Protein AF-A0AAN4ZAW4-F1 (afdb_monomer)

Structure (mmCIF, N/CA/C/O backbone):
data_AF-A0AAN4ZAW4-F1
#
_entry.id   AF-A0AAN4ZAW4-F1
#
loop_
_atom_site.group_PDB
_atom_site.id
_atom_site.type_symbol
_atom_site.label_atom_id
_atom_site.label_alt_id
_atom_site.label_comp_id
_atom_site.label_asym_id
_atom_site.label_entity_id
_atom_site.label_seq_id
_atom_site.pdbx_PDB_ins_code
_atom_site.Cartn_x
_atom_site.Cartn_y
_atom_site.Cartn_z
_atom_site.occupancy
_atom_site.B_iso_or_equiv
_atom_site.auth_seq_id
_atom_site.auth_comp_id
_atom_site.auth_asym_id
_atom_site.auth_atom_id
_atom_site.pdbx_PDB_model_num
ATOM 1 N N . MET A 1 1 ? -42.527 35.647 -15.183 1.00 44.69 1 MET A N 1
ATOM 2 C CA . MET A 1 1 ? -41.341 34.868 -14.771 1.00 44.69 1 MET A CA 1
ATOM 3 C C . MET A 1 1 ? -41.729 34.103 -13.521 1.00 44.69 1 MET A C 1
ATOM 5 O O . MET A 1 1 ? -42.212 34.762 -12.609 1.00 44.69 1 MET A O 1
ATOM 9 N N . PRO A 1 2 ? -41.640 32.764 -13.488 1.00 45.84 2 PRO A N 1
ATOM 10 C CA . PRO A 1 2 ? -41.900 32.034 -12.256 1.00 45.84 2 PRO A CA 1
ATOM 11 C C . PRO A 1 2 ? -40.773 32.359 -11.272 1.00 45.84 2 PRO A C 1
ATOM 13 O O . PRO A 1 2 ? -39.597 32.277 -11.628 1.00 45.84 2 PRO A O 1
ATOM 16 N N . SER A 1 3 ? -41.139 32.808 -10.074 1.00 51.12 3 SER A N 1
ATOM 17 C CA . SER A 1 3 ? -40.213 32.979 -8.961 1.00 51.12 3 SER A CA 1
ATOM 18 C C . SER A 1 3 ? -39.580 31.628 -8.660 1.00 51.12 3 SER A C 1
ATOM 20 O O . SER A 1 3 ? -40.294 30.649 -8.451 1.00 51.12 3 SER A O 1
ATOM 22 N N . THR A 1 4 ? -38.253 31.559 -8.664 1.00 52.75 4 THR A N 1
ATOM 23 C CA . THR A 1 4 ? -37.522 30.433 -8.085 1.00 52.75 4 THR A CA 1
ATOM 24 C C . THR A 1 4 ? -37.830 30.422 -6.595 1.00 52.75 4 THR A C 1
ATOM 26 O O . THR A 1 4 ? -37.208 31.150 -5.828 1.00 52.75 4 THR A O 1
ATOM 29 N N . GLU A 1 5 ? -38.858 29.674 -6.197 1.00 60.88 5 GLU A N 1
ATOM 30 C CA . GLU A 1 5 ? -39.039 29.300 -4.802 1.00 60.88 5 GLU A CA 1
ATOM 31 C C . GLU A 1 5 ? -37.790 28.524 -4.393 1.00 60.88 5 GLU A C 1
ATOM 33 O O . GLU A 1 5 ? -37.506 27.447 -4.923 1.00 60.88 5 GLU A O 1
ATOM 38 N N . ASP A 1 6 ? -37.002 29.127 -3.504 1.00 54.19 6 ASP A N 1
ATOM 39 C CA . ASP A 1 6 ? -35.835 28.491 -2.917 1.00 54.19 6 ASP A CA 1
ATOM 40 C C . ASP A 1 6 ? -36.278 27.171 -2.284 1.00 54.19 6 ASP A C 1
ATOM 42 O O . ASP A 1 6 ? -37.089 27.137 -1.354 1.00 54.19 6 ASP A O 1
ATOM 46 N N . LEU A 1 7 ? -35.751 26.071 -2.820 1.00 55.75 7 LEU A N 1
ATOM 47 C CA . LEU A 1 7 ? -35.945 24.720 -2.309 1.00 55.75 7 LEU A CA 1
ATOM 48 C C . LEU A 1 7 ? -35.395 24.651 -0.878 1.00 55.75 7 LEU A C 1
ATOM 50 O O . LEU A 1 7 ? -34.218 24.382 -0.645 1.00 55.75 7 LEU A O 1
ATOM 54 N N . ASN A 1 8 ? -36.261 24.928 0.094 1.00 70.44 8 ASN A N 1
ATOM 55 C CA . ASN A 1 8 ? -35.941 24.865 1.507 1.00 70.44 8 ASN A CA 1
ATOM 56 C C . ASN A 1 8 ? -36.267 23.463 2.029 1.00 70.44 8 ASN A C 1
ATOM 58 O O . ASN A 1 8 ? -37.417 23.026 1.980 1.00 70.44 8 ASN A O 1
ATOM 62 N N . ILE A 1 9 ? -35.256 22.768 2.557 1.00 66.12 9 ILE A N 1
ATOM 63 C CA . ILE A 1 9 ? -35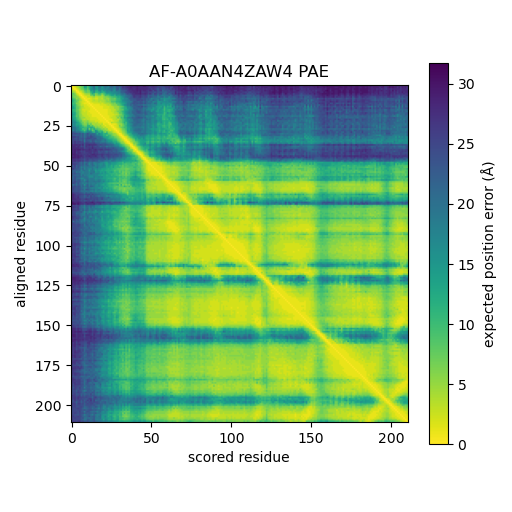.385 21.424 3.148 1.00 66.12 9 ILE A CA 1
ATOM 64 C C . ILE A 1 9 ? -36.495 21.358 4.205 1.00 66.12 9 ILE A C 1
ATOM 66 O O . ILE A 1 9 ? -37.109 20.309 4.378 1.00 66.12 9 ILE A O 1
ATOM 70 N N . LEU A 1 10 ? -36.788 22.475 4.876 1.00 66.94 10 LEU A N 1
ATOM 71 C CA . LEU A 1 10 ? -37.832 22.563 5.897 1.00 66.94 10 LEU A CA 1
ATOM 72 C C . LEU A 1 10 ? -39.255 22.356 5.349 1.00 66.94 10 LEU A C 1
ATOM 74 O O .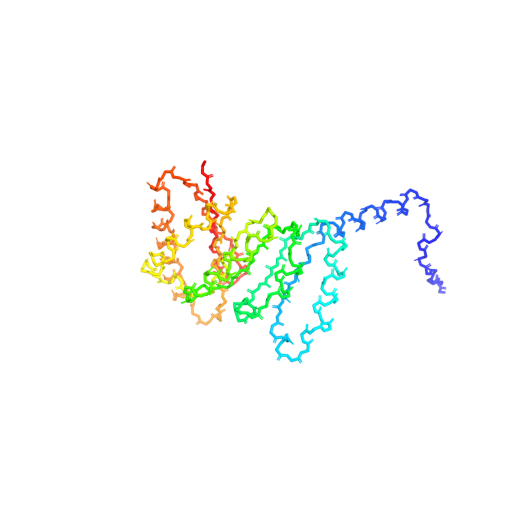 LEU A 1 10 ? -40.148 22.027 6.124 1.00 66.94 10 LEU A O 1
ATOM 78 N N . ASN A 1 11 ? -39.463 22.510 4.038 1.00 82.06 11 ASN A N 1
ATOM 79 C CA . ASN A 1 11 ? -40.760 22.317 3.384 1.00 82.06 11 ASN A CA 1
ATOM 80 C C . ASN A 1 11 ? -40.937 20.902 2.805 1.00 82.06 11 ASN A C 1
ATOM 82 O O . ASN A 1 11 ? -41.973 20.607 2.209 1.00 82.06 11 ASN A O 1
ATOM 86 N N . LEU A 1 12 ? -39.934 20.028 2.941 1.00 77.81 12 LEU A N 1
ATOM 87 C CA . LEU A 1 12 ? -40.012 18.660 2.439 1.00 77.81 12 LEU A CA 1
ATOM 88 C C . LEU A 1 12 ? -40.743 17.743 3.438 1.00 77.81 12 LEU A C 1
ATOM 90 O O . LEU A 1 12 ? -40.578 17.894 4.651 1.00 77.81 12 LEU A O 1
ATOM 94 N N . PRO A 1 13 ? -41.504 16.744 2.951 1.00 86.94 13 PRO A N 1
ATOM 95 C CA . PRO A 1 13 ? -42.050 15.678 3.785 1.00 86.94 13 PRO A CA 1
ATOM 96 C C . PRO A 1 13 ? -40.977 14.994 4.646 1.00 86.94 13 PRO A C 1
ATOM 98 O O . PRO A 1 13 ? -39.839 14.790 4.218 1.00 86.94 13 PRO A O 1
ATOM 101 N N . HIS A 1 14 ? -41.337 14.634 5.880 1.00 73.88 14 HIS A N 1
ATOM 102 C CA . HIS A 1 14 ? -40.394 14.131 6.885 1.00 73.88 14 HIS A CA 1
ATOM 103 C C . HIS A 1 14 ? -39.655 12.851 6.445 1.00 73.88 14 HIS A C 1
ATOM 105 O O . HIS A 1 14 ? -38.499 12.631 6.802 1.00 73.88 14 HIS A O 1
ATOM 111 N N . ASP A 1 15 ? -40.308 11.972 5.699 1.00 78.94 15 ASP A N 1
ATOM 112 C CA . ASP A 1 15 ? -39.722 10.771 5.099 1.00 78.94 15 ASP A CA 1
ATOM 113 C C . ASP A 1 15 ? -38.664 11.105 4.036 1.00 78.94 15 ASP A C 1
ATOM 115 O O . ASP A 1 15 ? -37.599 10.482 4.017 1.00 78.94 15 ASP A O 1
ATOM 119 N N . ILE A 1 16 ? -38.892 12.144 3.227 1.00 77.06 16 ILE A N 1
ATOM 120 C CA . ILE A 1 16 ? -37.905 12.663 2.273 1.00 77.06 16 ILE A CA 1
ATOM 121 C C . ILE A 1 16 ? -36.723 13.298 3.011 1.00 77.06 16 ILE A C 1
ATOM 123 O O . ILE A 1 16 ? -35.578 12.985 2.691 1.00 77.06 16 ILE A O 1
ATOM 127 N N . VAL A 1 17 ? -36.965 14.114 4.042 1.00 72.56 17 VAL A N 1
ATOM 128 C CA . VAL A 1 17 ? -35.890 14.686 4.876 1.00 72.56 17 VAL A CA 1
ATOM 129 C C . VAL A 1 17 ? -35.070 13.578 5.536 1.00 72.56 17 VAL A C 1
ATOM 131 O O . VAL A 1 17 ? -33.844 13.610 5.475 1.00 72.56 17 VAL A O 1
ATOM 134 N N . ARG A 1 18 ? -35.724 12.556 6.104 1.00 71.00 18 ARG A N 1
ATOM 135 C CA . ARG A 1 18 ? -35.048 11.398 6.704 1.00 71.00 18 ARG A CA 1
ATOM 136 C C . ARG A 1 18 ? -34.210 10.651 5.672 1.00 71.00 18 ARG A C 1
ATOM 138 O O . ARG A 1 18 ? -33.079 10.307 5.978 1.00 71.00 18 ARG A O 1
ATOM 145 N N . THR A 1 19 ? -34.719 10.458 4.459 1.00 78.00 19 THR A N 1
ATOM 146 C CA . THR A 1 19 ? -33.974 9.809 3.370 1.00 78.00 19 THR A CA 1
ATOM 147 C C . THR A 1 19 ? -32.776 10.652 2.937 1.00 78.00 19 THR A C 1
ATOM 149 O O . THR A 1 19 ? -31.690 10.116 2.779 1.00 78.00 19 THR A O 1
ATOM 152 N N . ILE A 1 20 ? -32.916 11.975 2.810 1.00 73.31 20 ILE A N 1
ATOM 153 C CA . ILE A 1 20 ? -31.801 12.883 2.487 1.00 73.31 20 ILE A CA 1
ATOM 154 C C . ILE A 1 20 ? -30.751 12.874 3.599 1.00 73.31 20 ILE A C 1
ATOM 156 O O . ILE A 1 20 ? -29.560 12.822 3.305 1.00 73.31 20 ILE A O 1
ATOM 160 N N . MET A 1 21 ? -31.169 12.902 4.867 1.00 71.69 21 MET A N 1
ATOM 161 C CA . MET A 1 21 ? -30.256 12.811 6.007 1.00 71.69 21 MET A CA 1
ATOM 162 C C . MET A 1 21 ? -29.599 11.440 6.094 1.00 71.69 21 MET A C 1
ATOM 164 O O . MET A 1 21 ? -28.421 11.378 6.406 1.00 71.69 21 MET A O 1
ATOM 168 N N . GLN A 1 22 ? -30.317 10.361 5.791 1.00 69.81 22 GLN A N 1
ATOM 169 C CA . GLN A 1 22 ? -29.787 9.005 5.806 1.00 69.81 22 GLN A CA 1
ATOM 170 C C . GLN A 1 22 ? -28.815 8.782 4.649 1.00 69.81 22 GLN A C 1
ATOM 172 O O . GLN A 1 22 ? -27.700 8.358 4.893 1.00 69.81 22 GLN A O 1
ATOM 177 N N . VAL A 1 23 ? -29.162 9.172 3.422 1.00 70.50 23 VAL A N 1
ATOM 178 C CA . VAL A 1 23 ? -28.241 9.166 2.273 1.00 70.50 23 VAL A CA 1
ATOM 179 C C . VAL A 1 23 ? -27.064 10.107 2.524 1.00 70.50 23 VAL A C 1
ATOM 181 O O . VAL A 1 23 ? -25.944 9.814 2.127 1.00 70.50 23 VAL A O 1
ATOM 184 N N . GLY A 1 24 ? -27.292 11.243 3.182 1.00 63.62 24 GLY A N 1
ATOM 185 C CA . GLY A 1 24 ? -26.251 12.174 3.601 1.00 63.62 24 GLY A CA 1
ATOM 186 C C . GLY A 1 24 ? -25.319 11.562 4.641 1.00 63.62 24 GLY A C 1
ATOM 187 O O . GLY A 1 24 ? -24.111 11.679 4.491 1.00 63.62 24 GLY A O 1
ATOM 188 N N . GLN A 1 25 ? -25.861 10.872 5.643 1.00 58.78 25 GLN A N 1
ATOM 189 C CA . GLN A 1 25 ? -25.120 10.192 6.702 1.00 58.78 25 GLN A CA 1
ATOM 190 C C . GLN A 1 25 ? -24.374 8.983 6.153 1.00 58.78 25 GLN A C 1
ATOM 192 O O . GLN A 1 25 ? -23.187 8.870 6.392 1.00 58.78 25 GLN A O 1
ATOM 197 N N . GLU A 1 26 ? -25.009 8.157 5.326 1.00 56.03 26 GLU A N 1
ATOM 198 C CA . GLU A 1 26 ? -24.367 7.076 4.580 1.00 56.03 26 GLU A CA 1
ATOM 199 C C . GLU A 1 26 ? -23.258 7.631 3.685 1.00 56.03 26 GLU A C 1
ATOM 201 O O . GLU A 1 26 ? -22.185 7.049 3.646 1.00 56.03 26 GLU A O 1
ATOM 206 N N . LYS A 1 27 ? -23.447 8.796 3.046 1.00 54.72 27 LYS A N 1
ATOM 207 C CA . LYS A 1 27 ? -22.392 9.494 2.292 1.00 54.72 27 LYS A CA 1
ATOM 208 C C . LYS A 1 27 ? -21.310 10.123 3.167 1.00 54.72 27 LYS A C 1
ATOM 210 O O . LYS A 1 27 ? -20.210 10.323 2.664 1.00 54.72 27 LYS A O 1
ATOM 215 N N . ILE A 1 28 ? -21.602 10.476 4.420 1.00 53.41 28 ILE A N 1
ATOM 216 C CA . ILE A 1 28 ? -20.636 10.972 5.414 1.00 53.41 28 ILE A CA 1
ATOM 217 C C . ILE A 1 28 ? -19.832 9.803 6.000 1.00 53.41 28 ILE A C 1
ATOM 219 O O . ILE A 1 28 ? -18.620 9.902 6.158 1.00 53.41 28 ILE A O 1
ATOM 223 N N . ASP A 1 29 ? -20.481 8.677 6.260 1.00 47.22 29 ASP A N 1
ATOM 224 C CA . ASP A 1 29 ? -19.866 7.445 6.747 1.00 47.22 29 ASP A CA 1
ATOM 225 C C . ASP A 1 29 ? -19.080 6.755 5.621 1.00 47.22 29 ASP A C 1
ATOM 227 O O . ASP A 1 29 ? -18.023 6.172 5.852 1.00 47.22 29 ASP A O 1
ATOM 231 N N . SER A 1 30 ? -19.550 6.887 4.377 1.00 43.59 30 SER A N 1
ATOM 232 C CA . SER A 1 30 ? -18.850 6.497 3.154 1.00 43.59 30 SER A CA 1
ATOM 233 C C . SER A 1 30 ? -18.041 7.643 2.551 1.00 43.59 30 SER A C 1
ATOM 235 O O . SER A 1 30 ? -17.613 7.530 1.394 1.00 43.59 30 SER A O 1
ATOM 237 N N . MET A 1 31 ? -17.878 8.777 3.251 1.00 43.69 31 MET A N 1
ATOM 238 C CA . MET A 1 31 ? -17.115 9.884 2.693 1.00 43.69 31 MET A CA 1
ATOM 239 C C . MET A 1 31 ? -15.695 9.364 2.554 1.00 43.69 31 MET A C 1
ATOM 241 O O . MET A 1 31 ? -14.987 9.133 3.536 1.00 43.69 31 MET A O 1
ATOM 245 N N . LYS A 1 32 ? -15.277 9.178 1.300 1.00 45.47 32 LYS A N 1
ATOM 246 C CA . LYS A 1 32 ? -13.875 9.051 0.937 1.00 45.47 32 LYS A CA 1
ATOM 247 C C . LYS A 1 32 ? -13.235 10.387 1.275 1.00 45.47 32 LYS A C 1
ATOM 249 O O . LYS A 1 32 ? -13.068 11.246 0.413 1.00 45.47 32 LYS A O 1
ATOM 254 N N . LEU A 1 33 ? -12.950 10.603 2.555 1.00 48.03 33 LEU A N 1
ATOM 255 C CA . LEU A 1 33 ? -12.058 11.650 2.999 1.00 48.03 33 LEU A CA 1
ATOM 256 C C . LEU A 1 33 ? -10.694 11.253 2.464 1.00 48.03 33 LEU A C 1
ATOM 258 O O . LEU A 1 33 ? -9.911 10.627 3.161 1.00 48.03 33 LEU A O 1
ATOM 262 N N . LEU A 1 34 ? -10.449 11.594 1.199 1.00 46.41 34 LEU A N 1
ATOM 263 C CA . LEU A 1 34 ? -9.122 11.646 0.623 1.00 46.41 34 LEU A CA 1
ATOM 264 C C . LEU A 1 34 ? -8.403 12.764 1.362 1.00 46.41 34 LEU A C 1
ATOM 266 O O . LEU A 1 34 ? -8.394 13.923 0.947 1.00 46.41 34 LEU A O 1
ATOM 270 N N . VAL A 1 35 ? -7.871 12.425 2.530 1.00 54.09 35 VAL A N 1
ATOM 271 C CA . VAL A 1 35 ? -6.981 13.321 3.241 1.00 54.09 35 VAL A CA 1
ATOM 272 C C . VAL A 1 35 ? -5.630 13.149 2.584 1.00 54.09 35 VAL A C 1
ATOM 274 O O . VAL A 1 35 ? -4.836 12.282 2.944 1.00 54.09 35 VAL A O 1
ATOM 277 N N . GLU A 1 36 ? -5.399 13.976 1.571 1.00 51.03 36 GLU A N 1
ATOM 278 C CA . GLU A 1 36 ? -4.051 14.287 1.144 1.00 51.03 36 GLU A CA 1
ATOM 279 C C . GLU A 1 36 ? -3.468 15.201 2.221 1.00 51.03 36 GLU A C 1
ATOM 281 O O . GLU A 1 36 ? -3.716 16.411 2.271 1.00 51.03 36 GLU A O 1
ATOM 286 N N . VAL A 1 37 ? -2.742 14.600 3.160 1.00 53.81 37 VAL A N 1
ATOM 287 C CA . VAL A 1 37 ? -1.866 15.366 4.036 1.00 53.81 37 VAL A CA 1
ATOM 288 C C . VAL A 1 37 ? -0.743 15.823 3.102 1.00 53.81 37 VAL A C 1
ATOM 290 O O . VAL A 1 37 ? 0.165 15.069 2.831 1.00 53.81 37 VAL A O 1
ATOM 293 N N . CYS A 1 38 ? -0.887 16.958 2.414 1.00 40.12 38 CYS A N 1
ATOM 294 C CA . CYS A 1 38 ? 0.161 17.487 1.535 1.00 40.12 38 CYS A CA 1
ATOM 295 C C . CYS A 1 38 ? 0.975 18.541 2.277 1.00 40.12 38 CYS A C 1
ATOM 297 O O . CYS A 1 38 ? 0.374 19.506 2.742 1.00 40.12 38 CYS A O 1
ATOM 299 N N . LYS A 1 39 ? 2.314 18.417 2.264 1.00 38.88 39 LYS A N 1
ATOM 300 C CA . LYS A 1 39 ? 3.437 19.402 2.191 1.00 38.88 39 LYS A CA 1
ATOM 301 C C . LYS A 1 39 ? 3.283 20.843 2.725 1.00 38.88 39 LYS A C 1
ATOM 303 O O . LYS A 1 39 ? 4.272 21.423 3.163 1.00 38.88 39 LYS A O 1
ATOM 308 N N . LYS A 1 40 ? 2.096 21.449 2.736 1.00 37.81 40 LYS A N 1
ATOM 309 C CA . LYS A 1 40 ? 1.771 22.707 3.431 1.00 37.81 40 LYS A CA 1
ATOM 310 C C . LYS A 1 40 ? 1.872 22.618 4.960 1.00 37.81 40 LYS A C 1
ATOM 312 O O . LYS A 1 40 ? 1.817 23.650 5.619 1.00 37.81 40 LYS A O 1
ATOM 317 N N . PHE A 1 41 ? 2.070 21.432 5.536 1.00 44.34 41 PHE A N 1
ATOM 318 C CA . PHE A 1 41 ? 2.288 21.272 6.980 1.00 44.34 41 PHE A CA 1
ATOM 319 C C . PHE A 1 41 ? 3.665 21.759 7.454 1.00 44.34 41 PHE A C 1
ATOM 321 O O . PHE A 1 41 ? 3.876 21.893 8.652 1.00 44.34 41 PHE A O 1
ATOM 328 N N . GLY A 1 42 ? 4.581 22.099 6.541 1.00 39.75 42 GLY A N 1
ATOM 329 C CA . GLY A 1 42 ? 5.919 22.580 6.891 1.00 39.75 42 GLY A CA 1
ATOM 330 C C . GLY A 1 42 ? 6.000 23.977 7.526 1.00 39.75 42 GLY A C 1
ATOM 331 O O . GLY A 1 42 ? 7.112 24.380 7.858 1.00 39.75 42 GLY A O 1
ATOM 332 N N . ARG A 1 43 ? 4.897 24.739 7.679 1.00 41.19 43 ARG A N 1
ATOM 333 C CA . ARG A 1 43 ? 4.934 26.066 8.348 1.00 41.19 43 ARG A CA 1
ATOM 334 C C . ARG A 1 43 ? 3.775 26.416 9.303 1.00 41.19 43 ARG A C 1
ATOM 336 O O . ARG A 1 43 ? 4.015 27.239 10.172 1.00 41.19 43 ARG A O 1
ATOM 343 N N . ASP A 1 44 ? 2.605 25.760 9.239 1.00 41.50 44 ASP A N 1
ATOM 344 C CA . ASP A 1 44 ? 1.412 26.110 10.059 1.00 41.50 44 ASP A CA 1
ATOM 345 C C . ASP A 1 44 ? 0.774 24.902 10.810 1.00 41.50 44 ASP A C 1
ATOM 347 O O . ASP A 1 44 ? -0.449 24.772 10.923 1.00 41.50 44 ASP A O 1
ATOM 351 N N . SER A 1 45 ? 1.578 23.942 11.279 1.00 47.53 45 SER A N 1
ATOM 352 C CA . SER A 1 45 ? 1.150 22.553 11.554 1.00 47.53 45 SER A CA 1
ATOM 353 C C . SER A 1 45 ? 0.200 22.306 12.742 1.00 47.53 45 SER A C 1
ATOM 355 O O . SER A 1 45 ? -0.638 21.407 12.647 1.00 47.53 45 SER A O 1
ATOM 357 N N . LEU A 1 46 ? 0.230 23.084 13.830 1.00 42.81 46 LEU A N 1
ATOM 358 C CA . LEU A 1 46 ? -0.565 22.767 15.038 1.00 42.81 46 LEU A CA 1
ATOM 359 C C . LEU A 1 46 ? -2.063 23.111 14.924 1.00 42.81 46 LEU A C 1
ATOM 361 O O . LEU A 1 46 ? -2.932 22.337 15.349 1.00 42.81 46 LEU A O 1
ATOM 365 N N . GLY A 1 47 ? -2.394 24.249 14.304 1.00 46.81 47 GLY A N 1
ATOM 366 C CA . GLY A 1 47 ? -3.790 24.652 14.081 1.00 46.81 47 GLY A CA 1
ATOM 367 C C . GLY A 1 47 ? -4.522 23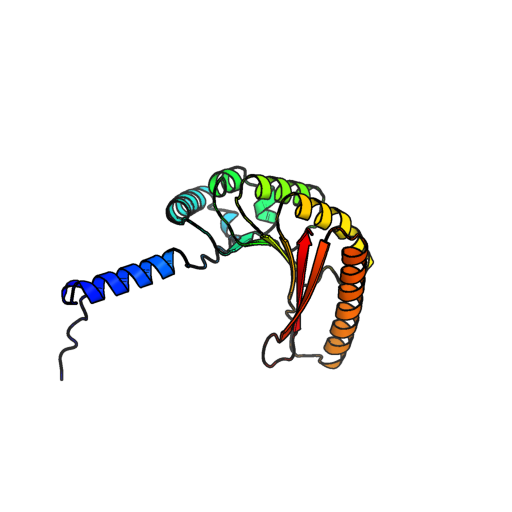.696 13.135 1.00 46.81 47 GLY A C 1
ATOM 368 O O . GLY A 1 47 ? -5.717 23.434 13.286 1.00 46.81 47 GLY A O 1
ATOM 369 N N . ASN A 1 48 ? -3.780 23.105 12.199 1.00 63.75 48 ASN A N 1
ATOM 370 C CA . ASN A 1 48 ? -4.325 22.215 11.187 1.00 63.75 48 ASN A CA 1
ATOM 371 C C . ASN A 1 48 ? -4.543 20.785 11.715 1.00 63.75 48 ASN A C 1
ATOM 373 O O . ASN A 1 48 ? -5.573 20.183 11.416 1.00 63.75 48 ASN A O 1
ATOM 377 N N . LEU A 1 49 ? -3.659 20.272 12.580 1.00 66.69 49 LEU A N 1
ATOM 378 C CA . LEU A 1 49 ? -3.832 18.960 13.223 1.00 66.69 49 LEU A CA 1
ATOM 379 C C . LEU A 1 49 ? -4.982 18.937 14.230 1.00 66.69 49 LEU A C 1
ATOM 381 O O . LEU A 1 49 ? -5.732 17.964 14.284 1.00 66.69 49 LEU A O 1
ATOM 385 N N . THR A 1 50 ? -5.195 20.027 14.972 1.00 68.88 50 THR A N 1
ATOM 386 C CA . THR A 1 50 ? -6.357 20.155 15.868 1.00 68.88 50 THR A CA 1
ATOM 387 C C . THR A 1 50 ? -7.671 20.090 15.082 1.00 68.88 50 THR A C 1
ATOM 389 O O . THR A 1 50 ? -8.628 19.434 15.500 1.00 68.88 50 THR A O 1
ATOM 392 N N . ASN A 1 51 ? -7.716 20.724 13.907 1.00 72.00 51 ASN A N 1
ATOM 393 C CA . ASN A 1 51 ? -8.860 20.640 13.002 1.00 72.00 51 ASN A CA 1
ATOM 394 C C . ASN A 1 51 ? -9.009 19.242 12.390 1.00 72.00 51 ASN A C 1
ATOM 396 O O . ASN A 1 51 ? -10.131 18.745 12.299 1.00 72.00 51 ASN A O 1
ATOM 400 N N . LEU A 1 52 ? -7.902 18.587 12.031 1.00 72.94 52 LEU A N 1
ATOM 401 C CA . LEU A 1 52 ? -7.893 17.206 11.546 1.00 72.94 52 LEU A CA 1
ATOM 402 C C . LEU A 1 52 ? -8.468 16.253 12.602 1.00 72.94 52 LEU A C 1
ATOM 404 O O . LEU A 1 52 ? -9.386 15.495 12.308 1.00 72.94 52 LEU A O 1
ATOM 408 N N . LYS A 1 53 ? -8.025 16.382 13.859 1.00 74.50 53 LYS A N 1
ATOM 409 C CA . LYS A 1 53 ? -8.537 15.620 15.005 1.00 74.50 53 LYS A CA 1
ATOM 410 C C . LYS A 1 53 ? -10.038 15.817 15.189 1.00 74.50 53 LYS A C 1
ATOM 412 O O . LYS A 1 53 ? -10.764 14.845 15.356 1.00 74.50 53 LYS A O 1
ATOM 417 N N . LYS A 1 54 ? -10.526 17.062 15.117 1.00 78.19 54 LYS A N 1
ATOM 418 C CA . LYS A 1 54 ? -11.967 17.364 15.200 1.00 78.19 54 LYS A CA 1
ATOM 419 C C . LYS A 1 54 ? -12.766 16.749 14.048 1.00 78.19 54 LYS A C 1
ATOM 421 O O . LYS A 1 54 ? -13.909 16.359 14.263 1.00 78.19 54 LYS A O 1
ATOM 426 N N . ARG A 1 55 ? -12.195 16.682 12.841 1.00 74.44 55 ARG A N 1
ATOM 427 C CA . ARG A 1 55 ? -12.828 16.049 11.673 1.00 74.44 55 ARG A CA 1
ATOM 428 C C . ARG A 1 55 ? -12.864 14.531 11.823 1.00 74.44 55 ARG A C 1
ATOM 430 O O . ARG A 1 55 ? -13.927 13.940 11.679 1.00 74.44 55 ARG A O 1
ATOM 437 N N . PHE A 1 56 ? -11.743 13.921 12.192 1.00 76.94 56 PHE A N 1
ATOM 438 C CA . PHE A 1 56 ? -11.644 12.477 12.395 1.00 76.94 56 PHE A CA 1
ATOM 439 C C . PHE A 1 56 ? -12.467 11.979 13.576 1.00 76.94 56 PHE A C 1
ATOM 441 O O . PHE A 1 56 ? -13.070 10.923 13.471 1.00 76.94 56 PHE A O 1
ATOM 448 N N . ALA A 1 57 ? -12.616 12.772 14.640 1.00 74.81 57 ALA A N 1
ATOM 449 C CA . ALA A 1 57 ? -13.498 12.438 15.759 1.00 74.81 57 ALA A CA 1
ATOM 450 C C . ALA A 1 57 ? -14.975 12.251 15.354 1.00 74.81 57 ALA A C 1
ATOM 452 O O . ALA A 1 57 ? -15.748 11.696 16.127 1.00 74.81 57 ALA A O 1
ATOM 453 N N . ARG A 1 58 ? -15.379 12.734 14.171 1.00 75.31 58 ARG A N 1
ATOM 454 C CA . ARG A 1 58 ? -16.737 12.573 13.629 1.00 75.31 58 ARG A CA 1
ATOM 455 C C . ARG A 1 58 ? -16.856 11.430 12.624 1.00 75.31 58 ARG A C 1
ATOM 457 O O . ARG A 1 58 ? -17.962 11.145 12.189 1.00 75.31 58 ARG A O 1
ATOM 464 N N . CYS A 1 59 ? -15.740 10.821 12.232 1.00 71.56 59 CYS A N 1
ATOM 465 C CA . CYS A 1 59 ? -15.710 9.761 11.235 1.00 71.56 59 CYS A CA 1
ATOM 466 C C . CYS A 1 59 ? -15.540 8.428 11.962 1.00 71.56 59 CYS A C 1
ATOM 468 O O . CYS A 1 59 ? -14.538 8.214 12.641 1.00 71.56 59 CYS A O 1
ATOM 470 N N . SER A 1 60 ? -16.511 7.529 11.824 1.00 70.94 60 SER A N 1
ATOM 471 C CA . SER A 1 60 ? -16.408 6.163 12.356 1.00 70.94 60 SER A CA 1
ATOM 472 C C . SER A 1 60 ? -15.397 5.322 11.571 1.00 70.94 60 SER A C 1
ATOM 474 O O . SER A 1 60 ? -14.794 4.399 12.118 1.00 70.94 60 SER A O 1
ATOM 476 N N . ARG A 1 61 ? -15.195 5.666 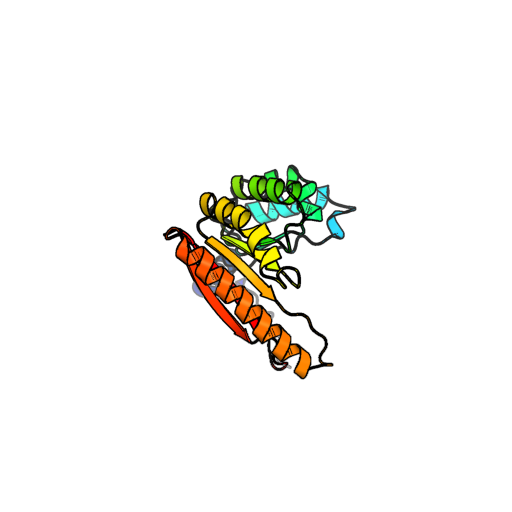10.294 1.00 79.56 61 ARG A N 1
ATOM 477 C CA . ARG A 1 61 ? -14.327 4.972 9.350 1.00 79.56 61 ARG A CA 1
ATOM 478 C C . ARG A 1 61 ? -13.761 5.958 8.335 1.00 79.56 61 ARG A C 1
ATOM 480 O O . ARG A 1 61 ? -14.443 6.891 7.923 1.00 79.56 61 ARG A O 1
ATOM 487 N N . ILE A 1 62 ? -12.511 5.757 7.938 1.00 82.69 62 ILE A N 1
ATOM 488 C CA . ILE A 1 62 ? -11.846 6.537 6.893 1.00 82.69 62 ILE A CA 1
ATOM 489 C C . ILE A 1 62 ? -11.464 5.584 5.770 1.00 82.69 62 ILE A C 1
ATOM 491 O O . ILE A 1 62 ? -10.816 4.570 6.007 1.00 82.69 62 ILE A O 1
ATOM 495 N N . GLU A 1 63 ? -11.844 5.910 4.538 1.00 83.25 63 GLU A N 1
ATOM 496 C CA . GLU A 1 63 ? -11.513 5.054 3.398 1.00 83.25 63 GLU A CA 1
ATOM 497 C C . GLU A 1 63 ? -10.012 5.072 3.088 1.00 83.25 63 GLU A C 1
ATOM 499 O O . GLU A 1 63 ? -9.394 4.031 2.889 1.00 83.25 63 GLU A O 1
ATOM 504 N N . GLU A 1 64 ? -9.406 6.256 3.035 1.00 84.94 64 GLU A N 1
ATOM 505 C CA . GLU A 1 64 ? -8.055 6.396 2.509 1.00 84.94 64 GLU A CA 1
ATOM 506 C C . GLU A 1 64 ? -7.327 7.582 3.139 1.00 84.94 64 GLU A C 1
ATOM 508 O O . GLU A 1 64 ? -7.819 8.707 3.120 1.00 84.94 64 GLU A O 1
ATOM 513 N N . ILE A 1 65 ? -6.121 7.350 3.655 1.00 82.75 65 ILE A N 1
ATOM 514 C CA . ILE A 1 65 ? -5.223 8.417 4.104 1.00 82.75 65 ILE A CA 1
ATOM 515 C C . ILE A 1 65 ? -3.942 8.328 3.290 1.00 82.75 65 ILE A C 1
ATOM 517 O O . ILE A 1 65 ? -3.274 7.294 3.284 1.00 82.75 65 ILE A O 1
ATOM 521 N N . ARG A 1 66 ? -3.583 9.425 2.620 1.00 83.88 66 ARG A N 1
ATOM 522 C CA . ARG A 1 66 ? -2.330 9.53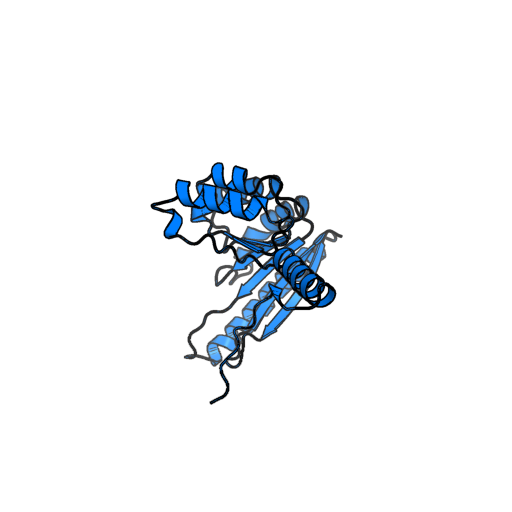3 1.869 1.00 83.88 66 ARG A CA 1
ATOM 523 C C . ARG A 1 66 ? -1.322 10.318 2.681 1.00 83.88 66 ARG A C 1
ATOM 525 O O . ARG A 1 66 ? -1.597 11.451 3.071 1.00 83.88 66 ARG A O 1
ATOM 532 N N . LEU A 1 67 ? -0.162 9.712 2.904 1.00 80.56 67 LEU A N 1
ATOM 533 C CA . LEU A 1 67 ? 0.913 10.302 3.689 1.00 80.56 67 LEU A CA 1
ATOM 534 C C . LEU A 1 67 ? 2.196 10.362 2.867 1.00 80.56 67 LEU A C 1
ATOM 536 O O . LEU A 1 67 ? 2.635 9.370 2.273 1.00 80.56 67 LEU A O 1
ATOM 540 N N . TYR A 1 68 ? 2.839 11.526 2.874 1.00 78.50 68 TYR A N 1
ATOM 541 C CA . TYR A 1 68 ? 4.188 11.659 2.339 1.00 78.50 68 TYR A CA 1
ATOM 542 C C . TYR A 1 68 ? 5.195 11.312 3.437 1.00 78.50 68 TYR A C 1
ATOM 544 O O . TYR A 1 68 ? 5.039 11.682 4.594 1.00 78.50 68 TYR A O 1
ATOM 552 N N . LEU A 1 69 ? 6.263 10.594 3.093 1.00 70.75 69 LEU A N 1
ATOM 553 C CA . LEU A 1 69 ? 7.202 10.079 4.101 1.00 70.75 69 LEU A CA 1
ATOM 554 C C . LEU A 1 69 ? 7.993 11.161 4.835 1.00 70.75 69 LEU A C 1
ATOM 556 O O . LEU A 1 69 ? 8.369 10.958 5.988 1.00 70.75 69 LEU A O 1
ATOM 560 N N . ASP A 1 70 ? 8.150 12.331 4.217 1.00 68.19 70 ASP A N 1
ATOM 561 C CA . ASP A 1 70 ? 8.692 13.518 4.882 1.00 68.19 70 ASP A CA 1
ATOM 562 C C . ASP A 1 70 ? 7.817 13.959 6.080 1.00 68.19 70 ASP A C 1
ATOM 564 O O . ASP A 1 70 ? 8.320 14.562 7.021 1.00 68.19 70 ASP A O 1
ATOM 568 N N . GLU A 1 71 ? 6.526 13.609 6.089 1.00 63.19 71 GLU A N 1
ATOM 569 C CA . GLU A 1 71 ? 5.562 13.930 7.154 1.00 63.19 71 GLU A CA 1
ATOM 570 C C . GLU A 1 71 ? 5.545 12.859 8.253 1.00 63.19 71 GLU A C 1
ATOM 572 O O . GLU A 1 71 ? 5.297 13.152 9.422 1.00 63.19 71 GLU A O 1
ATOM 577 N N . ILE A 1 72 ? 5.860 11.614 7.889 1.00 61.66 72 ILE A N 1
ATOM 578 C CA . ILE A 1 72 ? 5.861 10.460 8.798 1.00 61.66 72 ILE A CA 1
ATOM 579 C C . ILE A 1 72 ? 7.084 10.477 9.720 1.00 61.66 72 ILE A C 1
ATOM 581 O O . ILE A 1 72 ? 6.987 10.074 10.878 1.00 61.66 72 ILE A O 1
ATOM 585 N N . LYS A 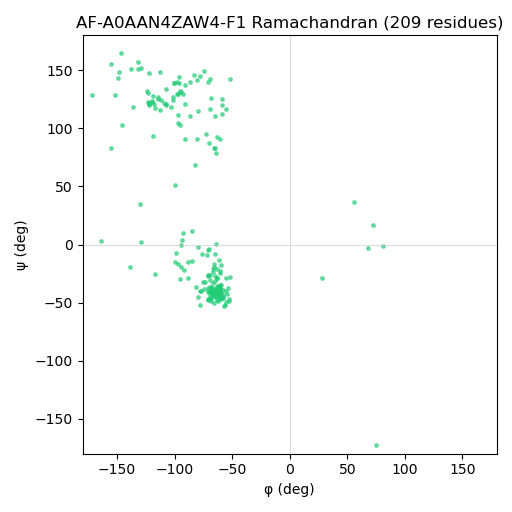1 73 ? 8.224 10.995 9.244 1.00 61.91 73 LYS A N 1
ATOM 586 C CA . LYS A 1 73 ? 9.452 11.132 10.047 1.00 61.91 73 LYS A CA 1
ATOM 587 C C . LYS A 1 73 ? 9.296 12.044 11.269 1.00 61.91 73 LYS A C 1
ATOM 589 O O . LYS A 1 73 ? 10.189 12.059 12.109 1.00 61.91 73 LYS A O 1
ATOM 594 N N . MET A 1 74 ? 8.216 12.823 11.352 1.00 54.19 74 MET A N 1
ATOM 595 C CA . MET A 1 74 ? 8.209 14.053 12.141 1.00 54.19 74 MET A CA 1
ATOM 596 C C . MET A 1 74 ? 7.058 14.223 13.132 1.00 54.19 74 MET A C 1
ATOM 598 O O . MET A 1 74 ? 7.035 15.276 13.761 1.00 54.19 74 MET A O 1
ATOM 602 N N . ASN A 1 75 ? 6.111 13.287 13.326 1.00 66.44 75 ASN A N 1
ATOM 603 C CA . ASN A 1 75 ? 4.995 13.655 14.207 1.00 66.44 75 ASN A CA 1
ATOM 604 C C . ASN A 1 75 ? 4.350 12.574 15.099 1.00 66.44 75 ASN A C 1
ATOM 606 O O . ASN A 1 75 ? 3.472 11.821 14.677 1.00 66.44 75 ASN A O 1
ATOM 610 N N . GLU A 1 76 ? 4.701 12.598 16.391 1.00 73.62 76 GLU A N 1
ATOM 611 C CA . GLU A 1 76 ? 3.924 11.987 17.485 1.00 73.62 76 GLU A CA 1
ATOM 612 C C . GLU A 1 76 ? 2.471 12.505 17.531 1.00 73.62 76 GLU A C 1
ATOM 614 O O . GLU A 1 76 ? 1.544 11.772 17.885 1.00 73.62 76 GLU A O 1
ATOM 619 N N . GLU A 1 77 ? 2.212 13.739 17.094 1.00 75.88 77 GLU A N 1
ATOM 620 C CA . GLU A 1 77 ? 0.854 14.278 16.984 1.00 75.88 77 GLU A CA 1
ATOM 621 C C . GLU A 1 77 ? 0.061 13.564 15.885 1.00 75.88 77 GLU A C 1
ATOM 623 O O . GLU A 1 77 ? -1.119 13.294 16.085 1.00 75.88 77 GLU A O 1
ATOM 628 N N . LEU A 1 78 ? 0.682 13.189 14.756 1.00 77.38 78 LEU A N 1
ATOM 629 C CA . LEU A 1 78 ? -0.007 12.410 13.718 1.00 77.38 78 LEU A CA 1
ATOM 630 C C . LEU A 1 78 ? -0.418 11.044 14.272 1.00 77.38 78 LEU A C 1
ATOM 632 O O . LEU A 1 78 ? -1.553 10.619 14.069 1.00 77.38 78 LEU A O 1
ATOM 636 N N . ARG A 1 79 ? 0.463 10.392 15.042 1.00 79.81 79 ARG A N 1
ATOM 637 C CA . ARG A 1 79 ? 0.128 9.140 15.740 1.00 79.81 79 ARG A CA 1
ATOM 638 C C . ARG A 1 79 ? -1.028 9.355 16.708 1.00 79.81 79 ARG A C 1
ATOM 640 O O . ARG A 1 79 ? -1.977 8.586 16.687 1.00 79.81 79 ARG A O 1
ATOM 647 N N . THR A 1 80 ? -0.994 10.431 17.490 1.00 82.19 80 THR A N 1
ATOM 648 C CA . THR A 1 80 ? -2.070 10.795 18.427 1.00 82.19 80 THR A CA 1
ATOM 649 C C . THR A 1 80 ? -3.405 11.034 17.719 1.00 82.19 80 THR A C 1
ATOM 651 O O . THR A 1 80 ? -4.457 10.691 18.253 1.00 82.19 80 THR A O 1
ATOM 654 N N . VAL A 1 81 ? -3.378 11.633 16.528 1.00 81.88 81 VAL A N 1
ATOM 655 C CA . VAL A 1 81 ? -4.573 11.923 15.727 1.00 81.88 81 VAL A CA 1
ATOM 656 C C . VAL A 1 81 ? -5.134 10.662 15.075 1.00 81.88 81 VAL A C 1
ATOM 658 O O . VAL A 1 81 ? -6.351 10.519 15.015 1.00 81.88 81 VAL A O 1
ATOM 661 N N . LEU A 1 82 ? -4.270 9.758 14.612 1.00 83.12 82 LEU A N 1
ATOM 662 C CA . LEU A 1 82 ? -4.671 8.514 13.952 1.00 83.12 82 LEU A CA 1
ATOM 663 C C . LEU A 1 82 ? -4.978 7.368 14.925 1.00 83.12 82 LEU A C 1
ATOM 665 O O . LEU A 1 82 ? -5.584 6.377 14.523 1.00 83.12 82 LEU A O 1
ATOM 669 N N . ASN A 1 83 ? -4.581 7.499 16.191 1.00 86.25 83 ASN A N 1
ATOM 670 C CA . ASN A 1 83 ? -4.743 6.457 17.193 1.00 86.25 83 ASN A CA 1
ATOM 671 C C . ASN A 1 83 ? -6.213 6.057 17.377 1.00 86.25 83 ASN A C 1
ATOM 673 O O . ASN A 1 83 ? -7.050 6.868 17.775 1.00 86.25 83 ASN A O 1
ATOM 677 N N . GLY A 1 84 ? -6.506 4.783 17.124 1.00 82.06 84 GLY A N 1
ATOM 678 C CA . GLY A 1 84 ? -7.836 4.198 17.262 1.00 82.06 84 GLY A CA 1
ATOM 679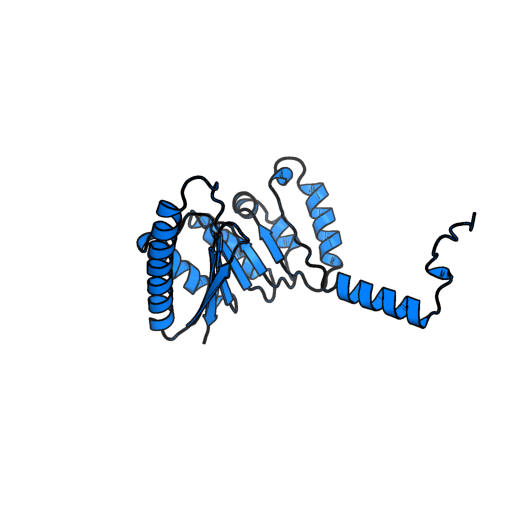 C C . GLY A 1 84 ? -8.779 4.451 16.086 1.00 82.06 84 GLY A C 1
ATOM 680 O O . GLY A 1 84 ? -9.899 3.941 16.124 1.00 82.06 84 GLY A O 1
ATOM 681 N N . LEU A 1 85 ? -8.355 5.180 15.047 1.00 83.38 85 LEU A N 1
ATOM 682 C CA . LEU A 1 85 ? -9.153 5.337 13.832 1.00 83.38 85 LEU A CA 1
ATOM 683 C C . LEU A 1 85 ? -9.192 4.030 13.042 1.00 83.38 85 LEU A C 1
ATOM 685 O O . LEU A 1 85 ? -8.174 3.351 12.905 1.00 83.38 85 LEU A O 1
ATOM 689 N N . VAL A 1 86 ? -10.362 3.716 12.487 1.00 85.19 86 VAL A N 1
ATOM 690 C CA . VAL A 1 86 ? -10.529 2.643 11.503 1.00 85.19 86 VAL A CA 1
ATOM 691 C C . VAL A 1 86 ? -10.234 3.233 10.131 1.00 85.19 86 VAL A C 1
ATOM 693 O O . VAL A 1 86 ? -10.989 4.079 9.649 1.00 85.19 86 VAL A O 1
ATOM 696 N N . VAL A 1 87 ? -9.127 2.829 9.516 1.00 85.62 87 VAL A N 1
ATOM 697 C CA . VAL A 1 87 ? -8.699 3.350 8.210 1.00 85.62 87 VAL A CA 1
ATOM 698 C C . VAL A 1 87 ? -8.581 2.186 7.251 1.00 85.62 87 VAL A C 1
ATOM 700 O O . VAL A 1 87 ? -7.772 1.311 7.505 1.00 85.62 87 VAL A O 1
ATOM 703 N N . ASN A 1 88 ? -9.314 2.184 6.139 1.00 86.50 88 ASN A N 1
ATOM 704 C CA . ASN A 1 88 ? -9.270 1.067 5.193 1.00 86.50 88 ASN A CA 1
ATOM 705 C C . ASN A 1 88 ? -7.937 1.005 4.447 1.00 86.50 88 ASN A C 1
ATOM 707 O O . ASN A 1 88 ? -7.401 -0.084 4.256 1.00 86.50 88 ASN A O 1
ATOM 711 N N . ARG A 1 89 ? -7.394 2.152 4.016 1.00 88.25 89 ARG A N 1
ATOM 712 C CA . ARG A 1 89 ? -6.163 2.209 3.214 1.00 88.25 89 ARG A CA 1
ATOM 713 C C . ARG A 1 89 ? -5.216 3.309 3.692 1.00 88.25 89 ARG A C 1
ATOM 715 O O . ARG A 1 89 ? -5.537 4.495 3.630 1.00 88.25 89 ARG A O 1
ATOM 722 N N . LEU A 1 90 ? -4.021 2.918 4.128 1.00 88.88 90 LEU A N 1
ATOM 723 C CA . LEU A 1 90 ? -2.899 3.824 4.387 1.00 88.88 90 LEU A CA 1
ATOM 724 C C . LEU A 1 90 ? -1.975 3.835 3.172 1.00 88.88 90 LEU A C 1
ATOM 726 O O . LEU A 1 90 ? -1.319 2.835 2.887 1.00 88.88 90 LEU A O 1
ATOM 730 N N . ILE A 1 91 ? -1.921 4.956 2.456 1.00 87.81 91 ILE A N 1
ATOM 731 C CA . ILE A 1 91 ? -1.149 5.074 1.219 1.00 87.81 91 ILE A CA 1
ATOM 732 C C . ILE A 1 91 ? 0.170 5.801 1.464 1.00 87.81 91 ILE A C 1
ATOM 734 O O . ILE A 1 91 ? 0.191 6.943 1.931 1.00 87.81 91 ILE A O 1
ATOM 738 N N . PHE A 1 92 ? 1.262 5.165 1.047 1.00 86.38 92 PHE A N 1
ATOM 739 C CA . PHE A 1 92 ? 2.620 5.699 1.074 1.00 86.38 92 PHE A CA 1
ATOM 740 C C . PHE A 1 92 ? 3.218 5.695 -0.331 1.00 86.38 92 PHE A C 1
ATOM 742 O O . PHE A 1 92 ? 2.953 4.793 -1.119 1.00 86.38 92 PHE A O 1
ATOM 749 N N . ASN A 1 93 ? 4.074 6.668 -0.649 1.00 81.94 93 ASN A N 1
ATOM 750 C CA . ASN A 1 93 ? 4.674 6.729 -1.986 1.00 81.94 93 ASN A CA 1
ATOM 751 C C . ASN A 1 93 ? 5.828 5.728 -2.180 1.00 81.94 93 ASN A C 1
ATOM 753 O O . ASN A 1 93 ? 5.856 5.000 -3.168 1.00 81.94 93 ASN A O 1
ATOM 757 N N . TYR A 1 94 ? 6.822 5.705 -1.283 1.00 78.69 94 TYR A N 1
ATOM 758 C CA . TYR A 1 94 ? 7.993 4.832 -1.452 1.00 78.69 94 TYR A CA 1
ATOM 759 C C . TYR A 1 94 ? 8.929 4.798 -0.237 1.00 78.69 94 TYR A C 1
ATOM 761 O O . TYR A 1 94 ? 9.420 5.852 0.142 1.00 78.69 94 TYR A O 1
ATOM 769 N N . ILE A 1 95 ? 9.293 3.618 0.274 1.00 82.38 95 ILE A N 1
ATOM 770 C CA . ILE A 1 95 ? 10.226 3.460 1.406 1.00 82.38 95 ILE A CA 1
ATOM 771 C C . ILE A 1 95 ? 11.685 3.590 0.944 1.00 82.38 95 ILE A C 1
ATOM 773 O O . ILE A 1 95 ? 12.191 2.751 0.203 1.00 82.38 95 ILE A O 1
ATOM 777 N N . ARG A 1 96 ? 12.398 4.620 1.403 1.00 81.50 96 ARG A N 1
ATOM 778 C CA . ARG A 1 96 ? 13.803 4.895 1.047 1.00 81.50 96 ARG A CA 1
ATOM 779 C C . ARG A 1 96 ? 14.801 4.345 2.053 1.00 81.50 96 ARG A C 1
ATOM 781 O O . ARG A 1 96 ? 15.928 4.041 1.661 1.00 81.50 96 ARG A O 1
ATOM 788 N N . SER A 1 97 ? 14.414 4.251 3.322 1.00 84.50 97 SER A N 1
ATOM 789 C CA . SER A 1 97 ? 15.324 3.909 4.414 1.00 84.50 97 SER A CA 1
ATOM 790 C C . SER A 1 97 ? 14.647 3.102 5.523 1.00 84.50 97 SER A C 1
ATOM 792 O O . SER A 1 97 ? 13.420 3.041 5.619 1.00 84.50 97 SER A O 1
ATOM 794 N N . SER A 1 98 ? 15.456 2.492 6.387 1.00 84.62 98 SER A N 1
ATOM 795 C CA . SER A 1 98 ? 14.995 1.746 7.562 1.00 84.62 98 SER A CA 1
ATOM 796 C C . SER A 1 98 ? 14.265 2.619 8.584 1.00 84.62 98 SER A C 1
ATOM 798 O O . SER A 1 98 ? 13.389 2.132 9.301 1.00 84.62 98 SER A O 1
ATOM 800 N N . GLU A 1 99 ? 14.590 3.911 8.660 1.00 85.94 99 GLU A N 1
ATOM 801 C CA . GLU A 1 99 ? 13.887 4.868 9.519 1.00 85.94 99 GLU A CA 1
ATOM 802 C C . GLU A 1 99 ? 12.463 5.104 9.009 1.00 85.94 99 GLU A C 1
ATOM 804 O O . GLU A 1 99 ? 11.525 5.144 9.802 1.00 85.94 99 GLU A O 1
ATOM 809 N N . GLU A 1 100 ? 12.287 5.204 7.687 1.00 85.00 100 GLU A N 1
ATOM 810 C CA . GLU A 1 100 ? 10.968 5.325 7.058 1.00 85.00 100 GLU A CA 1
ATOM 811 C C . GLU A 1 100 ? 10.130 4.066 7.275 1.00 85.00 100 GLU A C 1
ATOM 813 O O . GLU A 1 100 ? 8.975 4.168 7.685 1.00 85.00 100 GLU A O 1
ATOM 818 N N . GLU A 1 101 ? 10.722 2.883 7.086 1.00 87.31 101 GLU A N 1
ATOM 819 C CA . GLU A 1 101 ? 10.070 1.612 7.418 1.00 87.31 101 GLU A CA 1
ATOM 820 C C . GLU A 1 101 ? 9.622 1.592 8.886 1.00 87.31 101 GLU A C 1
ATOM 822 O O . GLU A 1 101 ? 8.462 1.308 9.186 1.00 87.31 101 GLU A O 1
ATOM 827 N N . SER A 1 102 ? 10.519 1.946 9.808 1.00 88.38 102 SER A N 1
ATOM 828 C CA . SER A 1 102 ? 10.230 1.957 11.245 1.00 88.38 102 SER A CA 1
ATOM 829 C C . SER A 1 102 ? 9.092 2.911 11.593 1.00 88.38 102 SER A C 1
ATOM 831 O O . SER A 1 102 ? 8.247 2.585 12.426 1.00 88.38 102 SER A O 1
ATOM 833 N N . ALA A 1 103 ? 9.035 4.071 10.943 1.00 85.12 103 ALA A N 1
ATOM 834 C CA . ALA A 1 103 ? 7.990 5.055 11.165 1.00 85.12 103 ALA A CA 1
ATOM 835 C C . ALA A 1 103 ? 6.626 4.600 10.606 1.00 85.12 103 ALA A C 1
ATOM 837 O O . ALA A 1 103 ? 5.607 4.775 11.275 1.00 85.12 103 ALA A O 1
ATOM 838 N N . ILE A 1 104 ? 6.602 3.917 9.455 1.00 87.62 104 ILE A N 1
ATOM 839 C CA . ILE A 1 104 ? 5.392 3.271 8.916 1.00 87.62 104 ILE A CA 1
ATOM 840 C C . ILE A 1 104 ? 4.887 2.180 9.872 1.00 87.62 104 ILE A C 1
ATOM 842 O O . ILE A 1 104 ? 3.716 2.192 10.243 1.00 87.62 104 ILE A O 1
ATOM 846 N N . ILE A 1 105 ? 5.762 1.280 10.342 1.00 88.69 105 ILE A N 1
ATOM 847 C CA . ILE A 1 105 ? 5.431 0.235 11.339 1.00 88.69 105 ILE A CA 1
ATOM 848 C C . ILE A 1 105 ? 4.787 0.854 12.576 1.00 88.69 105 ILE A C 1
ATOM 850 O O . ILE A 1 105 ? 3.768 0.389 13.089 1.00 88.69 105 ILE A O 1
ATOM 854 N N . ASN A 1 106 ? 5.399 1.926 13.057 1.00 87.88 106 ASN A N 1
ATOM 855 C CA . ASN A 1 106 ? 4.961 2.676 14.215 1.00 87.88 106 ASN A CA 1
ATOM 856 C C . ASN A 1 106 ? 3.591 3.335 14.033 1.00 87.88 106 ASN A C 1
ATOM 858 O O . ASN A 1 106 ? 2.885 3.515 15.029 1.00 87.88 106 ASN A O 1
ATOM 862 N N . LEU A 1 107 ? 3.227 3.685 12.803 1.00 86.62 107 LEU A N 1
ATOM 863 C CA . LEU A 1 107 ? 1.927 4.235 12.448 1.00 86.62 107 LEU A CA 1
ATOM 864 C C . LEU A 1 107 ? 0.858 3.145 12.320 1.00 86.62 107 LEU A C 1
ATOM 866 O O . LEU A 1 107 ? -0.229 3.284 12.868 1.00 86.62 107 LEU A O 1
ATOM 870 N N . ILE A 1 108 ? 1.180 2.035 11.655 1.00 88.12 108 ILE A N 1
ATOM 871 C CA . ILE A 1 108 ? 0.267 0.892 11.490 1.00 88.12 108 ILE A CA 1
ATOM 872 C C . ILE A 1 108 ? -0.223 0.394 12.849 1.00 88.12 108 ILE A C 1
ATOM 874 O O . ILE A 1 108 ? -1.399 0.106 13.013 1.00 88.12 108 ILE A O 1
ATOM 878 N N . ARG A 1 109 ? 0.662 0.362 13.852 1.00 88.31 109 ARG A N 1
ATOM 879 C CA . ARG A 1 109 ? 0.331 -0.082 15.216 1.00 88.31 109 ARG A CA 1
ATOM 880 C C . ARG A 1 109 ? -0.758 0.734 15.913 1.00 88.31 109 ARG A C 1
ATOM 882 O O . ARG A 1 109 ? -1.333 0.229 16.870 1.00 88.31 109 ARG A O 1
ATOM 889 N N . VAL A 1 110 ? -0.994 1.983 15.506 1.00 87.00 110 VAL A N 1
ATOM 890 C CA . VAL A 1 110 ? -1.993 2.851 16.153 1.00 87.00 110 VAL A CA 1
ATOM 891 C C . VAL A 1 110 ? -3.314 2.912 15.383 1.00 87.00 110 VAL A C 1
ATOM 893 O O . VAL A 1 110 ? -4.323 3.343 15.936 1.00 87.00 110 VAL A O 1
ATOM 896 N N . VAL A 1 111 ? -3.331 2.462 14.129 1.00 84.75 111 VAL A N 1
ATOM 897 C CA . VAL A 1 111 ? -4.511 2.458 13.258 1.00 84.75 111 VAL A CA 1
ATOM 898 C C . VAL A 1 111 ? -5.195 1.088 13.318 1.00 84.75 111 V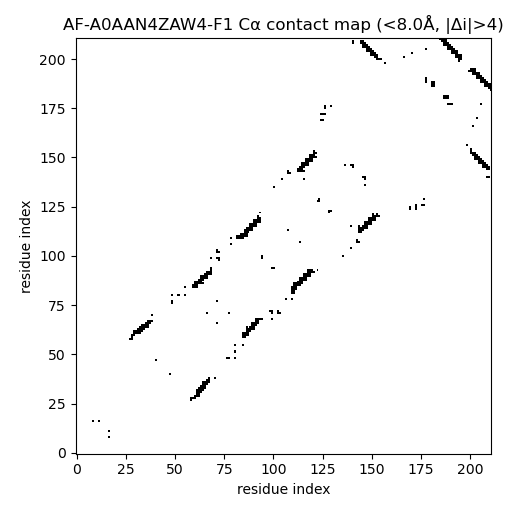AL A C 1
ATOM 900 O O . VAL A 1 111 ? -4.528 0.064 13.437 1.00 84.75 111 VAL A O 1
ATOM 903 N N . ARG A 1 112 ? -6.531 1.052 13.248 1.00 77.50 112 ARG A N 1
ATOM 904 C CA . ARG A 1 112 ? -7.324 -0.188 13.220 1.00 77.50 112 ARG A CA 1
ATOM 905 C C . ARG A 1 112 ? -7.704 -0.565 11.785 1.00 77.50 112 ARG A C 1
ATOM 907 O O . ARG A 1 112 ? -8.076 0.305 11.001 1.00 77.50 112 ARG A O 1
ATOM 914 N N . ASP A 1 113 ? -7.636 -1.862 11.486 1.00 69.25 113 ASP A N 1
ATOM 915 C CA . ASP A 1 113 ? -8.184 -2.523 10.286 1.00 69.25 113 ASP A CA 1
ATOM 916 C C . ASP A 1 113 ? -7.728 -1.984 8.919 1.00 69.25 113 ASP A C 1
ATOM 918 O O . ASP A 1 113 ? -8.493 -1.972 7.954 1.00 69.25 113 ASP A O 1
ATOM 922 N N . GLY A 1 114 ? -6.462 -1.574 8.814 1.00 75.56 114 GLY A N 1
ATOM 923 C CA . GLY A 1 114 ? -5.931 -0.995 7.581 1.00 75.56 114 GLY A CA 1
ATOM 924 C C . GLY A 1 114 ? -5.197 -1.956 6.666 1.00 75.56 114 GLY A C 1
ATOM 925 O O . GLY A 1 114 ? -4.371 -2.747 7.105 1.00 75.56 114 GLY A O 1
ATOM 926 N N . CYS A 1 115 ? -5.446 -1.811 5.367 1.00 83.56 115 CYS A N 1
ATOM 927 C CA . CYS A 1 115 ? -4.538 -2.223 4.309 1.00 83.56 115 CYS A CA 1
ATOM 928 C C . CYS A 1 115 ? -3.446 -1.159 4.136 1.00 83.56 115 CYS A C 1
ATOM 930 O O . CYS A 1 115 ? -3.707 0.048 4.193 1.00 83.56 115 CYS A O 1
ATOM 932 N N . ILE A 1 116 ? -2.216 -1.595 3.884 1.00 86.69 116 ILE A N 1
ATOM 933 C CA . ILE A 1 116 ? -1.128 -0.694 3.492 1.00 86.69 116 ILE A CA 1
ATOM 934 C C . ILE A 1 116 ? -1.055 -0.676 1.979 1.00 86.69 116 ILE A C 1
ATOM 936 O O . ILE A 1 116 ? -1.004 -1.731 1.365 1.00 86.69 116 ILE A O 1
ATOM 940 N N . CYS A 1 117 ? -0.997 0.502 1.377 1.00 88.19 117 CYS A N 1
ATOM 941 C CA . CYS A 1 117 ? -0.851 0.660 -0.059 1.00 88.19 117 CYS A CA 1
ATOM 942 C C . CYS A 1 117 ? 0.429 1.437 -0.381 1.00 88.19 117 CYS A C 1
ATOM 944 O O . CYS A 1 117 ? 0.603 2.585 0.026 1.00 88.19 117 CYS A O 1
ATOM 946 N N . PHE A 1 118 ? 1.315 0.844 -1.173 1.00 86.06 118 PHE A N 1
ATOM 947 C CA . PHE A 1 118 ? 2.495 1.506 -1.715 1.00 86.06 118 PHE A CA 1
ATOM 948 C C . PHE A 1 118 ? 2.215 1.990 -3.129 1.00 86.06 118 PHE A C 1
ATOM 950 O O . PHE A 1 118 ? 2.194 1.207 -4.074 1.00 86.06 118 PHE A O 1
ATOM 957 N N . ARG A 1 119 ? 2.016 3.298 -3.288 1.00 83.31 119 ARG A N 1
ATOM 958 C CA . ARG A 1 119 ? 1.834 3.939 -4.590 1.00 83.31 119 ARG A CA 1
ATOM 959 C C . ARG A 1 119 ? 3.182 4.384 -5.134 1.00 83.31 119 ARG A C 1
ATOM 961 O O . ARG A 1 119 ? 3.633 5.501 -4.888 1.00 83.31 119 ARG A O 1
ATOM 968 N N . THR A 1 120 ? 3.831 3.512 -5.890 1.00 73.38 120 THR A N 1
ATOM 969 C CA . THR A 1 120 ? 5.155 3.795 -6.444 1.00 73.38 120 THR A CA 1
ATOM 970 C C . THR A 1 120 ? 5.011 4.389 -7.842 1.00 73.38 120 THR A C 1
ATOM 972 O O . THR A 1 120 ? 4.312 3.844 -8.695 1.00 73.38 120 THR A O 1
ATOM 975 N N . CYS A 1 121 ? 5.675 5.518 -8.097 1.00 53.19 121 CYS A N 1
ATOM 976 C CA . CYS A 1 121 ? 5.647 6.131 -9.424 1.00 53.19 121 CYS A CA 1
ATOM 977 C C . CYS A 1 121 ? 6.792 5.671 -10.329 1.00 53.19 121 CYS A C 1
ATOM 979 O O . CYS A 1 121 ? 6.640 5.779 -11.534 1.00 53.19 121 CYS A O 1
ATOM 981 N N . ASN A 1 122 ? 7.920 5.163 -9.806 1.00 54.78 122 ASN A N 1
ATOM 982 C CA . ASN A 1 122 ? 9.084 4.834 -10.652 1.00 54.78 122 ASN A CA 1
ATOM 983 C C . ASN A 1 122 ? 10.161 3.930 -10.024 1.00 54.78 122 ASN A C 1
ATOM 985 O O . ASN A 1 122 ? 11.199 3.727 -10.648 1.00 54.78 122 ASN A O 1
ATOM 989 N N . VAL A 1 123 ? 9.996 3.431 -8.796 1.00 53.44 123 VAL A N 1
ATOM 990 C CA . VAL A 1 123 ? 11.170 2.942 -8.044 1.00 53.44 123 VAL A CA 1
ATOM 991 C C . VAL A 1 123 ? 11.410 1.439 -8.180 1.00 53.44 123 VAL A C 1
ATOM 993 O O . VAL A 1 123 ? 12.529 0.980 -8.005 1.00 53.44 123 VAL A O 1
ATOM 996 N N . TRP A 1 124 ? 10.411 0.657 -8.582 1.00 63.94 124 TRP A N 1
ATOM 997 C CA . TRP A 1 124 ? 10.554 -0.798 -8.716 1.00 63.94 124 TRP A CA 1
ATOM 998 C C . TRP A 1 124 ? 10.784 -1.198 -10.177 1.00 63.94 124 TRP A C 1
ATOM 1000 O O . TRP A 1 124 ? 10.099 -2.038 -10.748 1.00 63.94 124 TRP A O 1
ATOM 1010 N N . ASN A 1 125 ? 11.756 -0.543 -10.815 1.00 67.88 125 ASN A N 1
ATOM 1011 C CA . ASN A 1 125 ? 12.101 -0.788 -12.219 1.00 67.88 125 ASN A CA 1
ATOM 1012 C C . ASN A 1 125 ? 13.086 -1.964 -12.400 1.00 67.88 125 ASN A C 1
ATOM 1014 O O . ASN A 1 125 ? 13.660 -2.119 -13.479 1.00 67.88 125 ASN A O 1
ATOM 1018 N N . SER A 1 126 ? 13.336 -2.764 -11.358 1.00 74.81 126 SER A N 1
ATOM 1019 C CA . SER A 1 126 ? 14.205 -3.942 -11.437 1.00 74.81 126 SER A CA 1
ATOM 1020 C C . SER A 1 126 ? 13.861 -4.981 -10.373 1.00 74.81 126 SER A C 1
ATOM 1022 O O . SER A 1 126 ? 13.386 -4.630 -9.292 1.00 74.81 126 SER A O 1
ATOM 1024 N N . THR A 1 127 ? 14.195 -6.241 -10.648 1.00 74.81 127 THR A N 1
ATOM 1025 C CA . THR A 1 127 ? 14.146 -7.355 -9.685 1.00 74.81 127 THR A CA 1
ATOM 1026 C C . THR A 1 127 ? 14.918 -7.072 -8.400 1.00 74.81 127 THR A C 1
ATOM 1028 O O . THR A 1 127 ? 14.444 -7.388 -7.316 1.00 74.81 127 THR A O 1
ATOM 1031 N N . LYS A 1 128 ? 16.064 -6.384 -8.485 1.00 82.31 128 LYS A N 1
ATOM 1032 C CA . LYS A 1 128 ? 16.873 -6.026 -7.306 1.00 82.31 128 LYS A CA 1
ATOM 1033 C C . LYS A 1 128 ? 16.132 -5.127 -6.316 1.00 82.31 128 LYS A C 1
ATOM 1035 O O . LYS A 1 128 ? 16.304 -5.274 -5.110 1.00 82.31 128 LYS A O 1
ATOM 1040 N N . GLU A 1 129 ? 15.327 -4.190 -6.812 1.00 79.75 129 GLU A N 1
ATOM 1041 C CA . GLU A 1 129 ? 14.526 -3.319 -5.944 1.00 79.75 129 GLU A CA 1
ATOM 1042 C C . GLU A 1 129 ? 13.385 -4.106 -5.291 1.00 79.75 129 GLU A C 1
ATOM 1044 O O . GLU A 1 129 ? 13.156 -3.964 -4.093 1.00 79.75 129 GLU A O 1
ATOM 1049 N N . PHE A 1 130 ? 12.734 -5.007 -6.031 1.00 78.50 130 PHE A N 1
ATOM 1050 C CA . PHE A 1 130 ? 11.755 -5.933 -5.454 1.00 78.50 130 PHE A CA 1
ATOM 1051 C C . PHE A 1 130 ? 12.368 -6.803 -4.350 1.00 78.50 130 PHE A C 1
ATOM 1053 O O . PHE A 1 130 ? 11.800 -6.914 -3.264 1.00 78.50 130 PHE A O 1
ATOM 1060 N N . ASP A 1 131 ? 13.556 -7.359 -4.586 1.00 83.06 131 ASP A N 1
ATOM 1061 C CA . ASP A 1 131 ? 14.280 -8.171 -3.607 1.00 83.06 131 ASP A CA 1
ATOM 1062 C C . ASP A 1 131 ? 14.613 -7.395 -2.336 1.00 83.06 131 ASP A C 1
ATOM 1064 O O . ASP A 1 131 ? 14.519 -7.938 -1.235 1.00 83.06 131 ASP A O 1
ATOM 1068 N N . LYS A 1 132 ? 14.959 -6.114 -2.481 1.00 85.31 132 LYS A N 1
ATOM 1069 C CA . LYS A 1 132 ? 15.229 -5.223 -1.354 1.00 85.31 132 LYS A CA 1
ATOM 1070 C C . LYS A 1 132 ? 13.985 -4.996 -0.490 1.00 85.31 132 LYS A C 1
ATOM 1072 O O . LYS A 1 132 ? 14.108 -4.965 0.731 1.00 85.31 132 LYS A O 1
ATOM 1077 N N . HIS A 1 133 ? 12.808 -4.853 -1.102 1.00 83.81 133 HIS A N 1
ATOM 1078 C CA . HIS A 1 133 ? 11.549 -4.585 -0.389 1.00 83.81 133 HIS A CA 1
ATOM 1079 C C . HIS A 1 133 ? 10.817 -5.851 0.066 1.00 83.81 133 HIS A C 1
ATOM 1081 O O . HIS A 1 133 ? 9.944 -5.772 0.930 1.00 83.81 133 HIS A O 1
ATOM 1087 N N . PHE A 1 134 ? 11.175 -7.025 -0.457 1.00 86.31 134 PHE A N 1
ATOM 1088 C CA . PHE A 1 134 ? 10.523 -8.296 -0.132 1.00 86.31 134 PHE A CA 1
ATOM 1089 C C . PHE A 1 134 ? 10.439 -8.581 1.384 1.00 86.31 134 PHE A C 1
ATOM 1091 O O . PHE A 1 134 ? 9.336 -8.861 1.864 1.00 86.31 134 PHE A O 1
ATOM 1098 N N . PRO A 1 135 ? 11.522 -8.457 2.186 1.00 90.50 135 PRO A N 1
ATOM 1099 C CA . PRO A 1 135 ? 11.440 -8.680 3.633 1.00 90.50 135 PRO A CA 1
ATOM 1100 C C . PRO A 1 135 ? 10.503 -7.688 4.332 1.00 90.50 135 PRO A C 1
ATOM 1102 O O . PRO A 1 135 ? 9.764 -8.064 5.241 1.00 90.50 135 PRO A O 1
ATOM 1105 N N . THR A 1 136 ? 10.506 -6.434 3.883 1.00 89.75 136 THR A N 1
ATOM 1106 C CA . THR A 1 136 ? 9.670 -5.359 4.422 1.00 89.75 136 THR A CA 1
ATOM 1107 C C . THR A 1 136 ? 8.184 -5.622 4.150 1.00 89.75 136 THR A C 1
ATOM 1109 O O . THR A 1 136 ? 7.365 -5.496 5.059 1.00 89.75 136 THR A O 1
ATOM 1112 N N . ILE A 1 137 ? 7.826 -6.091 2.949 1.00 89.19 137 ILE A N 1
ATOM 1113 C CA . ILE A 1 137 ? 6.447 -6.485 2.608 1.00 89.19 137 ILE A CA 1
ATOM 1114 C C . ILE A 1 137 ? 5.967 -7.643 3.489 1.00 89.19 137 ILE A C 1
ATOM 111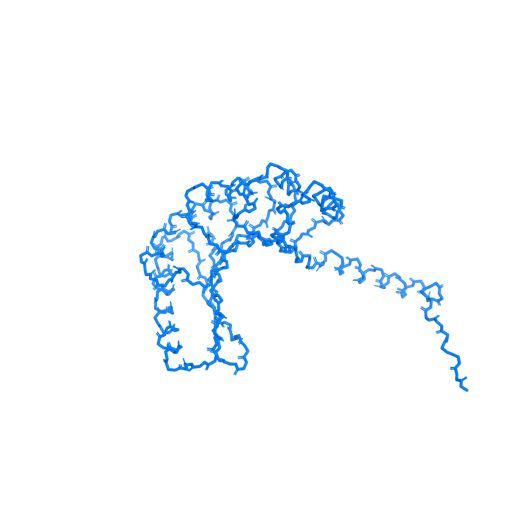6 O O . ILE A 1 137 ? 4.888 -7.561 4.076 1.00 89.19 137 ILE A O 1
ATOM 1120 N N . LEU A 1 138 ? 6.782 -8.690 3.657 1.00 90.12 138 LEU A N 1
ATOM 1121 C CA . LEU A 1 138 ? 6.442 -9.803 4.551 1.00 90.12 138 LEU A CA 1
ATOM 1122 C C . LEU A 1 138 ? 6.275 -9.348 6.004 1.00 90.12 138 LEU A C 1
ATOM 1124 O O . LEU A 1 138 ? 5.391 -9.828 6.711 1.00 90.12 138 LEU A O 1
ATOM 1128 N N . ARG A 1 139 ? 7.105 -8.405 6.458 1.00 90.88 139 ARG A N 1
ATOM 1129 C CA . ARG A 1 139 ? 6.995 -7.826 7.798 1.00 90.88 139 ARG A CA 1
ATOM 1130 C C . ARG A 1 139 ? 5.674 -7.085 7.984 1.00 90.88 139 ARG A C 1
ATOM 1132 O O . ARG A 1 139 ? 5.055 -7.240 9.033 1.00 90.88 139 ARG A O 1
ATOM 1139 N N . PHE A 1 140 ? 5.231 -6.330 6.982 1.00 91.06 140 PHE A N 1
ATOM 1140 C CA . PHE A 1 140 ? 3.939 -5.651 7.014 1.00 91.06 140 PHE A CA 1
ATOM 1141 C C . PHE A 1 140 ? 2.757 -6.616 7.004 1.00 91.06 140 PHE A C 1
ATOM 1143 O O . PHE A 1 140 ? 1.827 -6.412 7.773 1.00 91.06 140 PHE A O 1
ATOM 1150 N N . LEU A 1 141 ? 2.810 -7.699 6.230 1.00 90.50 141 LEU A N 1
ATOM 1151 C CA . LEU A 1 141 ? 1.743 -8.711 6.200 1.00 90.50 141 LEU A CA 1
ATOM 1152 C C . LEU A 1 141 ? 1.535 -9.428 7.544 1.00 90.50 141 LEU A C 1
ATOM 1154 O O . LEU A 1 141 ? 0.457 -9.941 7.805 1.00 90.50 141 LEU A O 1
ATOM 1158 N N . ASN A 1 142 ? 2.529 -9.417 8.438 1.00 90.62 142 ASN A N 1
ATOM 1159 C CA . ASN A 1 142 ? 2.345 -9.890 9.817 1.00 90.62 142 ASN A CA 1
ATOM 1160 C C . ASN A 1 142 ? 1.591 -8.888 10.712 1.00 90.62 142 ASN A C 1
ATOM 1162 O O . ASN A 1 142 ? 1.305 -9.192 11.868 1.00 90.62 142 ASN A O 1
ATOM 1166 N N . MET A 1 143 ? 1.344 -7.672 10.224 1.00 90.19 143 MET A N 1
ATOM 1167 C CA . MET A 1 143 ? 0.730 -6.573 10.971 1.00 90.19 143 MET A CA 1
ATOM 1168 C C . MET A 1 143 ? -0.613 -6.135 10.387 1.00 90.19 143 MET A C 1
ATOM 1170 O O . MET A 1 143 ? -1.424 -5.574 11.119 1.00 90.19 143 MET A O 1
ATOM 1174 N N . VAL A 1 144 ? -0.835 -6.355 9.090 1.00 91.06 144 VAL A N 1
ATOM 1175 C CA . VAL A 1 144 ? -2.051 -5.960 8.374 1.00 91.06 144 VAL A CA 1
ATOM 1176 C C . VAL A 1 144 ? -2.602 -7.114 7.540 1.00 91.06 144 VAL A C 1
ATOM 1178 O O . VAL A 1 144 ? -1.821 -7.940 7.070 1.00 91.06 144 VAL A O 1
ATOM 1181 N N . PRO A 1 145 ? -3.926 -7.166 7.304 1.00 89.75 145 PRO A N 1
ATOM 1182 C CA . PRO A 1 145 ? -4.542 -8.236 6.517 1.00 89.75 145 PRO A CA 1
ATOM 1183 C C . PRO A 1 145 ? -4.101 -8.239 5.047 1.00 89.75 145 PRO A C 1
ATOM 1185 O O . PRO A 1 145 ? -4.119 -9.284 4.397 1.00 89.75 145 PRO A O 1
ATOM 1188 N N . ALA A 1 146 ? -3.722 -7.073 4.515 1.00 92.25 146 ALA A N 1
ATOM 1189 C CA . ALA A 1 146 ? -3.333 -6.926 3.124 1.00 92.25 146 ALA A CA 1
ATOM 1190 C C . ALA A 1 146 ? -2.276 -5.834 2.925 1.00 92.25 146 ALA A C 1
ATOM 1192 O O . ALA A 1 146 ? -2.261 -4.811 3.619 1.00 92.25 146 ALA A O 1
ATOM 1193 N N . VAL A 1 147 ? -1.421 -6.053 1.929 1.00 91.31 147 VAL A N 1
ATOM 1194 C CA . VAL A 1 147 ? -0.508 -5.054 1.377 1.00 91.31 147 VAL A CA 1
ATOM 1195 C C . VAL A 1 147 ? -0.782 -4.922 -0.115 1.00 91.31 147 VAL A C 1
ATOM 1197 O O . VAL A 1 147 ? -0.693 -5.887 -0.868 1.00 91.31 147 VAL A O 1
ATOM 1200 N N . GLU A 1 148 ? -1.090 -3.710 -0.541 1.00 91.50 148 GLU A N 1
ATOM 1201 C CA . GLU A 1 148 ? -1.265 -3.326 -1.931 1.00 91.50 148 GLU A CA 1
ATOM 1202 C C . GLU A 1 148 ? -0.008 -2.623 -2.440 1.00 91.50 148 GLU A C 1
ATOM 1204 O O . GLU A 1 148 ? 0.581 -1.780 -1.760 1.00 91.50 148 GLU A O 1
ATOM 1209 N N . ILE A 1 149 ? 0.392 -2.927 -3.666 1.00 88.94 149 ILE A N 1
ATOM 1210 C CA . ILE A 1 149 ? 1.401 -2.170 -4.397 1.00 88.94 149 ILE A CA 1
ATOM 1211 C C . ILE A 1 149 ? 0.762 -1.703 -5.694 1.00 88.94 149 ILE A C 1
ATOM 1213 O O . ILE A 1 149 ? 0.326 -2.504 -6.518 1.00 88.94 149 ILE A O 1
ATOM 1217 N N . ILE A 1 150 ? 0.731 -0.389 -5.868 1.00 86.12 150 ILE A N 1
ATOM 1218 C CA . ILE A 1 150 ? 0.175 0.273 -7.036 1.00 86.12 150 ILE A CA 1
ATOM 1219 C C . ILE A 1 150 ? 1.323 0.939 -7.782 1.00 86.12 150 ILE A C 1
ATOM 1221 O O . ILE A 1 150 ? 1.960 1.870 -7.282 1.00 86.12 150 ILE A O 1
ATOM 1225 N N . HIS A 1 151 ? 1.572 0.475 -8.999 1.00 81.19 151 HIS A N 1
ATOM 1226 C CA . HIS A 1 151 ? 2.454 1.137 -9.945 1.00 81.19 151 HIS A CA 1
ATOM 1227 C C . HIS A 1 151 ? 1.615 2.015 -10.860 1.00 81.19 151 HIS A C 1
ATOM 1229 O O . HIS A 1 151 ? 0.970 1.521 -11.783 1.00 81.19 151 HIS A O 1
ATOM 1235 N N . GLU A 1 152 ? 1.637 3.321 -10.613 1.00 74.12 152 GLU A N 1
ATOM 1236 C CA . GLU A 1 152 ? 0.981 4.278 -11.497 1.00 74.12 152 GLU A CA 1
ATOM 1237 C C . GLU A 1 152 ? 1.985 4.960 -12.413 1.00 74.12 152 GLU A C 1
ATOM 1239 O O . GLU A 1 152 ? 3.073 5.362 -11.993 1.00 74.12 152 GLU A O 1
ATOM 1244 N N . GLN A 1 153 ? 1.588 5.137 -13.670 1.00 65.19 153 GLN A N 1
ATOM 1245 C CA . GLN A 1 153 ? 2.383 5.851 -14.653 1.00 65.19 153 GLN A CA 1
ATOM 1246 C C . GLN A 1 153 ? 1.911 7.292 -14.797 1.00 65.19 153 GLN A C 1
ATOM 1248 O O . GLN A 1 153 ? 0.743 7.552 -15.072 1.00 65.19 153 GLN A O 1
ATOM 1253 N N . SER A 1 154 ? 2.852 8.228 -14.707 1.00 56.75 154 SER A N 1
ATOM 1254 C CA . SER A 1 154 ? 2.692 9.580 -15.233 1.00 56.75 154 SER A CA 1
ATOM 1255 C C . SER A 1 154 ? 3.755 9.811 -16.303 1.00 56.75 154 SER A C 1
ATOM 1257 O O . SER A 1 154 ? 4.890 10.181 -16.013 1.00 56.75 154 SER A O 1
ATOM 1259 N N . PHE A 1 155 ? 3.406 9.559 -17.564 1.00 58.50 155 PHE A N 1
ATOM 1260 C CA . PHE A 1 155 ? 4.280 9.882 -18.692 1.00 58.50 155 PHE A CA 1
ATOM 1261 C C . PHE A 1 155 ? 3.682 10.985 -19.555 1.00 58.50 155 PHE A C 1
ATOM 1263 O O . PHE A 1 155 ? 2.466 11.105 -19.701 1.00 58.50 155 PHE A O 1
ATOM 1270 N N . SER A 1 156 ? 4.568 11.786 -20.148 1.00 53.03 156 SER A N 1
ATOM 1271 C CA . SER A 1 156 ? 4.221 12.651 -21.267 1.00 53.03 156 SER A CA 1
ATOM 1272 C C . SER A 1 156 ? 4.138 11.815 -22.552 1.00 53.03 156 SER A C 1
ATOM 1274 O O . SER A 1 156 ? 4.874 10.851 -22.747 1.00 53.03 156 SER A O 1
ATOM 1276 N N . VAL A 1 157 ? 3.212 12.186 -23.436 1.00 55.34 157 VAL A N 1
ATOM 1277 C CA . VAL A 1 157 ? 2.723 11.420 -24.605 1.00 55.34 157 VAL A CA 1
ATOM 1278 C C . VAL A 1 157 ? 3.792 11.156 -25.692 1.00 55.34 157 VAL A C 1
ATOM 1280 O O . VAL A 1 157 ? 3.513 10.542 -26.720 1.00 55.34 157 VAL A O 1
ATOM 1283 N N . SER A 1 158 ? 5.036 11.603 -25.517 1.00 56.03 158 SER A N 1
ATOM 1284 C CA . SER A 1 158 ? 5.983 11.772 -26.624 1.00 56.03 158 SER A CA 1
ATOM 1285 C C . SER A 1 158 ? 6.685 10.501 -27.123 1.00 56.03 158 SER A C 1
ATOM 1287 O O . SER A 1 158 ? 7.423 10.592 -28.103 1.00 56.03 158 SER A O 1
ATOM 1289 N N . CYS A 1 159 ? 6.471 9.311 -26.540 1.00 59.59 159 CYS A N 1
ATOM 1290 C CA . CYS A 1 159 ? 7.170 8.109 -27.016 1.00 59.59 159 CYS A CA 1
ATOM 1291 C C . CYS A 1 159 ? 6.451 6.770 -26.717 1.00 59.59 159 CYS A C 1
ATOM 1293 O O . CYS A 1 159 ? 6.780 6.041 -25.784 1.00 59.59 159 CYS A O 1
ATOM 1295 N N . ARG A 1 160 ? 5.484 6.395 -27.573 1.00 63.69 160 ARG A N 1
ATOM 1296 C CA . ARG A 1 160 ? 4.713 5.134 -27.457 1.00 63.69 160 ARG A CA 1
ATOM 1297 C C . ARG A 1 160 ? 5.560 3.856 -27.536 1.00 63.69 160 ARG A C 1
ATOM 1299 O O . ARG A 1 160 ? 5.241 2.873 -26.878 1.00 63.69 160 ARG A O 1
ATOM 1306 N N . ARG A 1 161 ? 6.629 3.838 -28.344 1.00 63.97 161 ARG A N 1
ATOM 1307 C CA . ARG A 1 161 ? 7.441 2.620 -28.545 1.00 63.97 161 ARG A CA 1
ATOM 1308 C C . ARG A 1 161 ? 8.256 2.263 -27.301 1.00 63.97 161 ARG A C 1
ATOM 1310 O O . ARG A 1 161 ? 8.281 1.106 -26.909 1.00 63.97 161 ARG A O 1
ATOM 1317 N N . THR A 1 162 ? 8.836 3.258 -26.631 1.00 72.31 162 THR A N 1
ATOM 1318 C CA . THR A 1 162 ? 9.517 3.038 -25.347 1.00 72.31 162 THR A CA 1
ATOM 1319 C C . THR A 1 162 ? 8.537 2.703 -24.225 1.00 72.31 162 THR A C 1
ATOM 1321 O O . THR A 1 162 ? 8.923 2.028 -23.280 1.00 72.31 162 THR A O 1
ATOM 1324 N N . GLN A 1 163 ? 7.277 3.142 -24.318 1.00 72.69 163 GLN A N 1
ATOM 1325 C CA . GLN A 1 163 ? 6.253 2.832 -23.319 1.00 72.69 163 GLN A CA 1
ATOM 1326 C C . GLN A 1 163 ? 5.930 1.334 -23.287 1.00 72.69 163 GLN A C 1
ATOM 1328 O O . GLN A 1 163 ? 6.037 0.721 -22.230 1.00 72.69 163 GLN A O 1
ATOM 1333 N N . LEU A 1 164 ? 5.652 0.726 -24.445 1.00 77.12 164 LEU A N 1
ATOM 1334 C CA . LEU A 1 164 ? 5.355 -0.708 -24.527 1.00 77.12 164 LEU A CA 1
ATOM 1335 C C . LEU A 1 164 ? 6.519 -1.576 -24.020 1.00 77.12 164 LEU A C 1
ATOM 1337 O O . LEU A 1 164 ? 6.306 -2.548 -23.298 1.00 77.12 164 LEU A O 1
ATOM 1341 N N . ASP A 1 165 ? 7.758 -1.214 -24.362 1.00 79.25 165 ASP A N 1
ATOM 1342 C CA . ASP A 1 165 ? 8.944 -1.942 -23.897 1.00 79.25 165 ASP A CA 1
ATOM 1343 C C . ASP A 1 165 ? 9.125 -1.838 -22.373 1.00 79.25 165 ASP A C 1
ATOM 1345 O O . ASP A 1 165 ? 9.504 -2.816 -21.722 1.00 79.25 165 ASP A O 1
ATOM 1349 N N . MET A 1 166 ? 8.839 -0.673 -21.782 1.00 76.81 166 MET A N 1
ATOM 1350 C CA . MET A 1 166 ? 8.860 -0.504 -20.326 1.00 76.81 166 MET A CA 1
ATOM 1351 C C . MET A 1 166 ? 7.741 -1.290 -19.643 1.00 76.81 166 MET A C 1
ATOM 1353 O O . MET A 1 166 ? 8.002 -1.928 -18.622 1.00 76.81 166 MET A O 1
ATOM 1357 N N . ASP A 1 167 ? 6.533 -1.281 -20.205 1.00 79.06 167 ASP A N 1
ATOM 1358 C CA . ASP A 1 167 ? 5.381 -2.018 -19.679 1.00 79.06 167 ASP A CA 1
ATOM 1359 C C . ASP A 1 167 ? 5.648 -3.521 -19.683 1.00 79.06 167 ASP A C 1
ATOM 1361 O O . ASP A 1 167 ? 5.458 -4.186 -18.667 1.00 79.06 167 ASP A O 1
ATOM 1365 N N . ASN A 1 168 ? 6.205 -4.046 -20.778 1.00 82.56 168 ASN A N 1
ATOM 1366 C CA . ASN A 1 168 ? 6.586 -5.452 -20.881 1.00 82.56 168 ASN A CA 1
ATOM 1367 C C . ASN A 1 168 ? 7.648 -5.845 -19.845 1.00 82.56 168 ASN A C 1
ATOM 1369 O O . ASN A 1 168 ? 7.528 -6.890 -19.205 1.00 82.56 168 ASN A O 1
ATOM 1373 N N . ARG A 1 169 ? 8.676 -5.009 -19.639 1.00 82.00 169 ARG A N 1
ATOM 1374 C CA . ARG A 1 169 ? 9.697 -5.263 -18.605 1.00 82.00 169 ARG A CA 1
ATOM 1375 C C . ARG A 1 169 ? 9.097 -5.248 -17.204 1.00 82.00 169 ARG A C 1
ATOM 1377 O O . ARG A 1 169 ? 9.402 -6.128 -16.407 1.00 82.00 169 ARG A O 1
ATOM 1384 N N . ARG A 1 170 ? 8.232 -4.274 -16.913 1.00 77.00 170 ARG A N 1
ATOM 1385 C CA . ARG A 1 170 ? 7.553 -4.151 -15.618 1.00 77.00 170 ARG A CA 1
ATOM 1386 C C . ARG A 1 170 ? 6.651 -5.341 -15.350 1.00 77.00 170 ARG A C 1
ATOM 1388 O O . ARG A 1 170 ? 6.794 -5.945 -14.298 1.00 77.00 170 ARG A O 1
ATOM 1395 N N . ARG A 1 171 ? 5.824 -5.739 -16.319 1.00 82.56 171 ARG A N 1
ATOM 1396 C CA . ARG A 1 171 ? 5.008 -6.955 -16.227 1.00 82.56 171 ARG A CA 1
ATOM 1397 C C . ARG A 1 171 ? 5.874 -8.177 -15.915 1.00 82.56 171 ARG A C 1
ATOM 1399 O O . ARG A 1 171 ? 5.507 -8.966 -15.053 1.00 82.56 171 ARG A O 1
ATOM 1406 N N . GLY A 1 172 ? 7.039 -8.298 -16.558 1.00 85.50 172 GLY A N 1
ATOM 1407 C CA . GLY A 1 172 ? 8.018 -9.346 -16.259 1.00 85.50 172 GLY A CA 1
ATOM 1408 C C . GLY A 1 172 ? 8.470 -9.345 -14.795 1.00 85.50 172 GLY A C 1
ATOM 1409 O O . GLY A 1 172 ? 8.345 -10.362 -14.121 1.00 85.50 172 GLY A O 1
ATOM 1410 N N . TYR A 1 173 ? 8.931 -8.201 -14.282 1.00 83.62 173 TYR A N 1
ATOM 1411 C CA . TYR A 1 173 ? 9.396 -8.088 -12.893 1.00 83.62 173 TYR A CA 1
ATOM 1412 C C . TYR A 1 173 ? 8.277 -8.263 -11.865 1.00 83.62 173 TYR A C 1
ATOM 1414 O O . TYR A 1 173 ? 8.475 -8.906 -10.839 1.00 83.62 173 TYR A O 1
ATOM 1422 N N . THR A 1 174 ? 7.099 -7.705 -12.140 1.00 82.56 174 THR A N 1
ATOM 1423 C CA . THR A 1 174 ? 5.921 -7.838 -11.285 1.00 82.56 174 THR A CA 1
ATOM 1424 C C . THR A 1 174 ? 5.486 -9.294 -11.180 1.00 82.56 174 THR A C 1
ATOM 1426 O O . THR A 1 174 ? 5.212 -9.758 -10.077 1.00 82.56 174 THR A O 1
ATOM 1429 N N . LYS A 1 175 ? 5.497 -10.032 -12.295 1.00 85.38 175 LYS A N 1
ATOM 1430 C CA . LYS A 1 175 ? 5.184 -11.461 -12.306 1.00 85.38 175 LYS A CA 1
ATOM 1431 C C . LYS A 1 175 ? 6.228 -12.292 -11.560 1.00 85.38 175 LYS A C 1
ATOM 1433 O O . LYS A 1 175 ? 5.868 -13.153 -10.772 1.00 85.38 175 LYS A O 1
ATOM 1438 N N . GLU A 1 176 ? 7.515 -12.005 -11.743 1.00 86.94 176 GLU A N 1
ATOM 1439 C CA . GLU A 1 176 ? 8.578 -12.681 -10.985 1.00 86.94 176 GLU A CA 1
ATOM 1440 C C . GLU A 1 176 ? 8.435 -12.443 -9.472 1.00 86.94 176 GLU A C 1
ATOM 1442 O O . GLU A 1 176 ? 8.617 -13.354 -8.663 1.00 86.94 176 GLU A O 1
ATOM 1447 N N . PHE A 1 177 ? 8.053 -11.226 -9.078 1.00 85.44 177 PHE A N 1
ATOM 1448 C CA . PHE A 1 177 ? 7.782 -10.892 -7.685 1.00 85.44 177 PHE A CA 1
ATOM 1449 C C . PHE A 1 177 ? 6.535 -11.597 -7.137 1.00 85.44 177 PHE A C 1
ATOM 1451 O O . PHE A 1 177 ? 6.566 -12.113 -6.019 1.00 85.44 177 PHE A O 1
ATOM 1458 N N . GLU A 1 178 ? 5.459 -11.654 -7.924 1.00 88.00 178 GLU A N 1
ATOM 1459 C CA . GLU A 1 178 ? 4.255 -12.435 -7.628 1.00 88.00 178 GLU A CA 1
ATOM 1460 C C . GLU A 1 178 ? 4.598 -13.913 -7.404 1.00 88.00 178 GLU A C 1
ATOM 1462 O O . GLU A 1 178 ? 4.256 -14.467 -6.358 1.00 88.00 178 GLU A O 1
ATOM 1467 N N . ASP A 1 179 ? 5.324 -14.533 -8.337 1.00 89.19 179 ASP A N 1
ATOM 1468 C CA . ASP A 1 179 ? 5.740 -15.935 -8.264 1.00 89.19 179 ASP A CA 1
ATOM 1469 C C . ASP A 1 179 ? 6.569 -16.195 -6.998 1.00 89.19 179 ASP A C 1
ATOM 1471 O O . ASP A 1 179 ? 6.328 -17.164 -6.274 1.00 89.19 179 ASP A O 1
ATOM 1475 N N . LYS A 1 180 ? 7.496 -15.287 -6.669 1.00 89.38 180 LYS A N 1
ATOM 1476 C CA . LYS A 1 180 ? 8.335 -15.365 -5.465 1.00 89.38 180 LYS A CA 1
ATOM 1477 C C . LYS A 1 180 ? 7.542 -15.221 -4.164 1.00 89.38 180 LYS A C 1
ATOM 1479 O O . LYS A 1 180 ? 7.849 -15.877 -3.169 1.00 89.38 180 LYS A O 1
ATOM 1484 N N . LEU A 1 181 ? 6.536 -14.352 -4.132 1.00 87.75 181 LEU A N 1
ATOM 1485 C CA . LEU A 1 181 ? 5.647 -14.218 -2.979 1.00 87.75 181 LEU A CA 1
ATOM 1486 C C . LEU A 1 181 ? 4.778 -15.469 -2.827 1.00 87.75 181 LEU A C 1
ATOM 1488 O O . LEU A 1 181 ? 4.738 -16.062 -1.746 1.00 87.75 181 LEU A O 1
ATOM 1492 N N . ASN A 1 182 ? 4.156 -15.928 -3.911 1.00 86.56 182 ASN A N 1
ATOM 1493 C CA . ASN A 1 182 ? 3.329 -17.131 -3.923 1.00 86.56 182 ASN A CA 1
ATOM 1494 C C . ASN A 1 182 ? 4.131 -18.390 -3.543 1.00 86.56 182 ASN A C 1
ATOM 1496 O O . ASN A 1 182 ? 3.615 -19.242 -2.813 1.00 86.56 182 ASN A O 1
ATOM 1500 N N . SER A 1 183 ? 5.410 -18.486 -3.931 1.00 89.88 183 SER A N 1
ATOM 1501 C CA . SER A 1 183 ? 6.281 -19.620 -3.586 1.00 89.88 183 SER A CA 1
ATOM 1502 C C . SER A 1 183 ? 6.573 -19.737 -2.089 1.00 89.88 183 SER A C 1
ATOM 1504 O O . SER A 1 183 ? 7.002 -20.794 -1.634 1.00 89.88 183 SER A O 1
ATOM 1506 N N . THR A 1 184 ? 6.336 -18.685 -1.295 1.00 89.38 184 THR A N 1
ATOM 1507 C CA . THR A 1 184 ? 6.438 -18.785 0.171 1.00 89.38 184 THR A CA 1
ATOM 1508 C C . THR A 1 184 ? 5.368 -19.696 0.769 1.00 89.38 184 THR A C 1
ATOM 1510 O O . THR A 1 184 ? 5.514 -20.134 1.908 1.00 89.38 184 THR A O 1
ATOM 1513 N N . GLY A 1 185 ? 4.264 -19.928 0.047 1.00 87.25 185 GLY A N 1
ATOM 1514 C CA . GLY A 1 185 ? 3.094 -20.650 0.540 1.00 87.25 185 GLY A CA 1
ATOM 1515 C C . GLY A 1 185 ? 2.310 -19.917 1.635 1.00 87.25 185 GLY A C 1
ATOM 1516 O O . GLY A 1 185 ? 1.276 -20.424 2.052 1.00 87.25 185 GLY A O 1
ATOM 1517 N N . LYS A 1 186 ? 2.766 -18.738 2.083 1.00 87.75 186 LYS A N 1
ATOM 1518 C CA . LYS A 1 186 ? 2.186 -17.974 3.204 1.00 87.75 186 LYS A CA 1
ATOM 1519 C C . LYS A 1 186 ? 1.225 -16.876 2.768 1.00 87.75 186 LYS A C 1
ATOM 1521 O O . LYS A 1 186 ? 0.483 -16.352 3.591 1.00 87.75 186 LYS A O 1
ATOM 1526 N N . VAL A 1 187 ? 1.283 -16.497 1.496 1.00 92.12 187 VAL A N 1
ATOM 1527 C CA . VAL A 1 187 ? 0.533 -15.367 0.956 1.00 92.12 187 VAL A CA 1
ATOM 1528 C C . VAL A 1 187 ? -0.182 -15.763 -0.327 1.00 92.12 187 VAL A C 1
ATOM 1530 O O . VAL A 1 187 ? 0.206 -16.725 -0.998 1.00 92.12 187 VAL A O 1
ATOM 1533 N N . THR A 1 188 ? -1.229 -15.015 -0.644 1.00 91.81 188 THR A N 1
ATOM 1534 C CA . THR A 1 188 ? -1.913 -15.019 -1.932 1.00 91.81 188 THR A CA 1
ATOM 1535 C C . THR A 1 188 ? -1.697 -13.659 -2.570 1.00 91.81 188 THR A C 1
ATOM 1537 O O . THR A 1 188 ? -1.996 -12.630 -1.957 1.00 91.81 188 THR A O 1
ATOM 1540 N N . VAL A 1 189 ? -1.173 -13.657 -3.790 1.00 90.06 189 VAL A N 1
ATOM 1541 C CA . VAL A 1 189 ? -0.990 -12.447 -4.589 1.00 90.06 189 VAL A CA 1
ATOM 1542 C C . VAL A 1 189 ? -2.005 -12.436 -5.722 1.00 90.06 189 VAL A C 1
ATOM 1544 O O . VAL A 1 189 ? -2.183 -13.441 -6.404 1.00 90.06 189 VAL A O 1
ATOM 1547 N N . VAL A 1 190 ? -2.661 -11.297 -5.916 1.00 89.88 190 VAL A N 1
ATOM 1548 C CA . VAL A 1 190 ? -3.541 -11.032 -7.053 1.00 89.88 190 VAL A CA 1
ATOM 1549 C C . VAL A 1 190 ? -2.945 -9.884 -7.851 1.00 89.88 190 VAL A C 1
ATOM 1551 O O . VAL A 1 190 ? -2.806 -8.772 -7.339 1.00 89.88 190 VAL A O 1
ATOM 1554 N N . PHE A 1 191 ? -2.594 -10.160 -9.101 1.00 88.19 191 PHE A N 1
ATOM 1555 C CA . PHE A 1 191 ? -2.151 -9.158 -10.059 1.00 88.19 191 PHE A CA 1
ATOM 1556 C C . PHE A 1 191 ? -3.324 -8.687 -10.925 1.00 88.19 191 PHE A C 1
ATOM 1558 O O . PHE A 1 191 ? -4.088 -9.495 -11.456 1.00 88.19 191 PHE A O 1
ATOM 1565 N N . SER A 1 192 ? -3.462 -7.373 -11.075 1.00 88.69 192 SER A N 1
ATOM 1566 C CA . SER A 1 192 ? -4.454 -6.742 -11.945 1.00 88.69 192 SER A CA 1
ATOM 1567 C C . SER A 1 192 ? -3.847 -5.575 -12.718 1.00 88.69 192 SER A C 1
ATOM 1569 O O . SER A 1 192 ? -2.885 -4.937 -12.283 1.00 88.69 192 SER A O 1
ATOM 1571 N N . GLU A 1 193 ? -4.404 -5.331 -13.900 1.00 86.81 193 GLU A N 1
ATOM 1572 C CA . GLU A 1 193 ? -3.996 -4.259 -14.800 1.00 86.81 193 GLU A CA 1
ATOM 1573 C C . GLU A 1 193 ? -5.199 -3.369 -15.075 1.00 86.81 193 GLU A C 1
ATOM 1575 O O . GLU A 1 193 ? -6.210 -3.842 -15.597 1.00 86.81 193 GLU A O 1
ATOM 1580 N N . ASP A 1 194 ? -5.070 -2.085 -14.758 1.00 82.88 194 ASP A N 1
ATOM 1581 C CA . ASP A 1 194 ? -6.121 -1.105 -14.995 1.00 82.88 194 ASP A CA 1
ATOM 1582 C C . ASP A 1 194 ? -5.670 -0.120 -16.088 1.00 82.88 194 ASP A C 1
ATOM 1584 O O . ASP A 1 194 ? -4.615 0.516 -15.969 1.00 82.88 194 ASP A O 1
ATOM 1588 N N . PRO A 1 195 ? -6.437 0.042 -17.182 1.00 78.75 195 PRO A N 1
ATOM 1589 C CA . PRO A 1 195 ? -6.117 1.029 -18.201 1.00 78.75 195 PRO A CA 1
ATOM 1590 C C . PRO A 1 195 ? -6.338 2.448 -17.653 1.00 78.75 195 PRO A C 1
ATOM 1592 O O . PRO A 1 195 ? -7.459 2.871 -17.368 1.00 78.75 195 PRO A O 1
ATOM 1595 N N . LEU A 1 196 ? -5.263 3.229 -17.563 1.00 67.56 196 LEU A N 1
ATOM 1596 C CA . LEU A 1 196 ? -5.265 4.639 -17.177 1.00 67.56 196 LEU A CA 1
ATOM 1597 C C . LEU A 1 196 ? -5.605 5.527 -18.389 1.00 67.56 196 LEU A C 1
ATOM 1599 O O . LEU A 1 196 ? -4.787 6.297 -18.900 1.00 67.56 196 LEU A O 1
ATOM 1603 N N . GLY A 1 197 ? -6.853 5.433 -18.847 1.00 64.31 197 GLY A N 1
ATOM 1604 C CA . GLY A 1 197 ? -7.441 6.364 -19.813 1.00 64.31 197 GLY A CA 1
ATOM 1605 C C . GLY A 1 197 ? -6.979 6.206 -21.275 1.00 64.31 197 GLY A C 1
ATOM 1606 O O . GLY A 1 197 ? -6.284 5.256 -21.637 1.00 64.31 197 GLY A O 1
ATOM 1607 N N . PRO A 1 198 ? -7.373 7.143 -22.162 1.00 58.50 198 PRO A N 1
ATOM 1608 C CA . PRO A 1 198 ? -7.271 6.992 -23.623 1.00 58.50 198 PRO A CA 1
ATOM 1609 C C . PRO A 1 198 ? -5.837 7.046 -24.171 1.00 58.50 198 PRO A C 1
ATOM 1611 O O . PRO A 1 198 ? -5.617 6.854 -25.366 1.00 58.50 198 PRO A O 1
ATOM 1614 N N . TYR A 1 199 ? -4.853 7.319 -23.314 1.00 61.31 199 TYR A N 1
ATOM 1615 C CA . TYR A 1 199 ? -3.453 7.485 -23.698 1.00 61.31 199 TYR A CA 1
ATOM 1616 C C . TYR A 1 199 ? -2.634 6.193 -23.582 1.00 61.31 199 TYR A C 1
ATOM 1618 O O . TYR A 1 199 ? -1.432 6.219 -23.832 1.00 61.31 199 TYR A O 1
ATOM 1626 N N . GLY A 1 200 ? -3.273 5.068 -23.237 1.00 63.78 200 GLY A N 1
ATOM 1627 C CA . GLY A 1 200 ? -2.628 3.753 -23.185 1.00 63.78 200 GLY A CA 1
ATOM 1628 C C . GLY A 1 200 ? -1.667 3.573 -22.011 1.00 63.78 200 GLY A C 1
ATOM 1629 O O . GLY A 1 200 ? -0.836 2.674 -22.042 1.00 63.78 200 GLY A O 1
ATOM 1630 N N . ALA A 1 201 ? -1.744 4.431 -20.990 1.00 68.31 201 ALA A N 1
ATOM 1631 C CA . ALA A 1 201 ? -1.078 4.163 -19.724 1.00 68.31 201 ALA A CA 1
ATOM 1632 C C . ALA A 1 201 ? -1.788 2.995 -19.025 1.00 68.31 201 ALA A C 1
ATOM 1634 O O . ALA A 1 201 ? -3.010 2.889 -19.087 1.00 68.31 201 ALA A O 1
ATOM 1635 N N . THR A 1 202 ? -1.025 2.133 -18.362 1.00 76.44 202 THR A N 1
ATOM 1636 C CA . THR A 1 202 ? -1.555 1.007 -17.583 1.00 76.44 202 THR A CA 1
ATOM 1637 C C . THR A 1 202 ? -1.040 1.147 -16.158 1.00 76.44 202 THR A C 1
ATOM 1639 O O . THR A 1 202 ? 0.161 1.372 -15.965 1.00 76.44 202 THR A O 1
ATOM 1642 N N . SER A 1 203 ? -1.924 1.063 -15.165 1.00 81.00 203 SER A N 1
ATOM 1643 C CA . SER A 1 203 ? -1.507 0.856 -13.782 1.00 81.00 203 SER A CA 1
ATOM 1644 C C . SER A 1 203 ? -1.464 -0.629 -13.473 1.00 81.00 203 SER A C 1
ATOM 1646 O O . SER A 1 203 ? -2.338 -1.397 -13.867 1.00 81.00 203 SER A O 1
ATOM 1648 N N . PHE A 1 204 ? -0.411 -1.025 -12.766 1.00 83.88 204 PHE A N 1
ATOM 1649 C CA . PHE A 1 204 ? -0.201 -2.404 -12.343 1.00 83.88 204 PHE A CA 1
ATOM 1650 C C . PHE A 1 204 ? -0.442 -2.492 -10.847 1.00 83.88 204 PHE A C 1
ATOM 1652 O O . PHE A 1 204 ? 0.202 -1.779 -10.071 1.00 83.88 204 PHE A O 1
ATOM 1659 N N . HIS A 1 205 ? -1.398 -3.318 -10.453 1.00 87.50 205 HIS A N 1
ATOM 1660 C CA . HIS A 1 205 ? -1.876 -3.423 -9.085 1.00 87.50 205 HIS A CA 1
ATOM 1661 C C . HIS A 1 205 ? -1.597 -4.838 -8.578 1.00 87.50 205 HIS A C 1
ATOM 1663 O O . HIS A 1 205 ? -2.061 -5.822 -9.151 1.00 87.50 205 HIS A O 1
ATOM 1669 N N . LEU A 1 206 ? -0.832 -4.932 -7.497 1.00 88.06 206 LEU A N 1
ATOM 1670 C CA . LEU A 1 206 ? -0.605 -6.163 -6.753 1.00 88.06 206 LEU A CA 1
ATOM 1671 C C . LEU A 1 206 ? -1.331 -6.058 -5.418 1.00 88.06 206 LEU A C 1
ATOM 1673 O O . LEU A 1 206 ? -1.010 -5.181 -4.618 1.00 88.06 206 LEU A O 1
ATOM 1677 N N . THR A 1 207 ? -2.244 -6.978 -5.145 1.00 90.81 207 THR A N 1
ATOM 1678 C CA . THR A 1 207 ? -2.847 -7.143 -3.820 1.00 90.81 207 THR A CA 1
ATOM 1679 C C . THR A 1 207 ? -2.285 -8.405 -3.190 1.00 90.81 207 THR A C 1
ATOM 1681 O O . THR A 1 207 ? -2.427 -9.494 -3.740 1.00 90.81 207 THR A O 1
ATOM 1684 N N . ILE A 1 208 ? -1.634 -8.267 -2.039 1.00 91.31 208 ILE A N 1
ATOM 1685 C CA . ILE A 1 208 ? -0.993 -9.364 -1.317 1.00 91.31 208 ILE A CA 1
ATOM 1686 C C . ILE A 1 208 ? -1.733 -9.564 0.000 1.00 91.31 208 ILE A C 1
ATOM 1688 O O . ILE A 1 208 ? -1.886 -8.623 0.773 1.00 91.31 208 ILE A O 1
ATOM 1692 N N . THR A 1 209 ? -2.168 -10.789 0.268 1.00 91.69 209 THR A N 1
ATOM 1693 C CA . THR A 1 209 ? -2.903 -11.174 1.484 1.00 91.69 209 THR A CA 1
ATOM 1694 C C . THR A 1 209 ? -2.248 -12.385 2.128 1.00 91.69 209 THR A C 1
ATOM 1696 O O . THR A 1 209 ? -1.604 -13.176 1.440 1.00 91.69 209 THR A O 1
ATOM 1699 N N . THR A 1 210 ? -2.372 -12.543 3.443 1.00 90.12 210 THR A N 1
ATOM 1700 C CA . THR A 1 210 ? -1.966 -13.782 4.121 1.00 90.12 210 THR A CA 1
ATOM 1701 C C . THR A 1 210 ? -2.976 -14.902 3.847 1.00 90.12 210 THR A C 1
ATOM 1703 O O . THR A 1 210 ? -4.156 -14.636 3.618 1.00 90.12 210 THR A O 1
ATOM 1706 N N . LYS A 1 211 ? -2.500 -16.151 3.812 1.00 85.56 211 LYS A N 1
ATOM 1707 C CA . LYS A 1 211 ? -3.351 -17.351 3.736 1.00 85.56 211 LYS A CA 1
ATOM 1708 C C . LYS A 1 211 ? -3.829 -17.803 5.109 1.00 85.56 211 LYS A C 1
ATOM 1710 O O . LYS A 1 211 ? -3.065 -17.610 6.081 1.00 85.56 211 LYS A O 1
#

Organism: NCBI:txid1317129

Mean predicted aligned error: 11.14 Å

Radius of gyration: 21.34 Å; Cα contacts (8 Å, |Δi|>4): 282; chains: 1; bounding box: 59×56×47 Å

Sequence (211 aa):
MPSTEDLNILNLPHDIVRTIMQVGQEKIDSMKLLVEVCKKFGRDSLGNLTNLKKRFARCSRIEEIRLYLDEIKMNEELRTVLNGLVVNRLIFNYIRSSEEESAIINLIRVVRDGCICFRTCNVWNSTKEFDKHFPTILRFLNMVPAVEIIHEQSFSVSCRRTQLDMDNRRRGYTKEFEDKLNSTGKVTVVFSEDPLGPYGATSFHLTITTK

Nearest PDB structures (foldseek):
  5zfr-assembly1_C-2  TM=4.481E-01  e=1.692E+00  Geobacter sulfurreducens PCA
  7ojd-assembly1_A  TM=4.202E-01  e=3.851E+00  Staphylococcus aureus
  3wgm-assembly2_B  TM=3.983E-01  e=6.390E+00  Staphylococcus aureus subsp. aureus Mu50

Solvent-accessible surface area (backbone atoms only — not comparable to full-atom values): 11957 Å² total; per-residue (Å²): 131,85,78,81,74,76,88,53,72,88,78,48,58,67,69,57,46,48,48,52,50,46,56,46,46,52,46,56,57,61,34,69,53,73,42,70,61,59,83,69,56,82,81,59,46,68,72,52,49,56,50,47,38,61,53,50,75,73,45,80,41,37,50,36,41,39,47,49,67,84,59,57,79,69,40,73,63,56,46,63,57,40,46,75,38,36,32,46,28,43,34,36,47,77,83,86,47,72,68,52,49,51,40,50,55,62,44,55,75,35,41,35,84,34,27,41,30,36,48,31,70,74,75,71,81,43,62,68,46,48,61,68,45,45,65,58,53,57,57,46,49,79,76,24,72,31,41,34,40,36,39,45,71,88,77,78,89,86,50,67,72,63,45,55,58,48,51,54,52,45,53,50,43,52,49,54,51,42,52,57,48,39,70,67,71,53,36,48,64,47,80,49,76,46,76,56,59,99,80,74,38,57,29,45,36,38,42,35,28,66,108

Foldseek 3Di:
DDPPPPPDLVPDDPVVNVVCVVVVVVCLQVVQPAPPPDPPCPPPPPVVLVVLLVSQVPHQEHAEYEDELVRLLDDPSVLVSQAAHAYAEYEYADDDDPSSLVSVVVSLVRHPAYEYEHEYADQPQDLVSLVVCVVSLVVVLVRHQKYKYKHFYDDDLPDPVVQVVSVVSVVVSVVVSQVVLVVVVFKHKDWDWDQPDDSRTIMIMIMIGTD

pLDDT: mean 74.77, std 14.47, range [37.81, 92.25]

Secondary structure (DSSP, 8-state):
--------GGGS-HHHHHHHHHHHHHHHHT----EEE-SGGGTSHHHHHHHHHHHHTT-S-EEEEEE-HHHHTT-HHHHHHHTT-BEEEEEES---SHHHHHHHHHHHTTSBSPEEEEEESSS--SHHHHHHHHHHHHHHHTTSSEEEEEE-----TT-HHHHHHHHHHHHHHHHHHHHHHHTTSSEEEEEEEEEETTTTEEEEEEEEEE-